Protein AF-A0A1Q9NHJ1-F1 (afdb_monomer)

Mean predicted aligned error: 9.54 Å

Solvent-accessible surface area (backbone atoms only — not comparable to full-atom values): 12008 Å² total; per-residue (Å²): 115,71,70,62,57,54,51,51,54,53,51,51,54,49,49,56,50,48,54,52,50,53,54,50,52,54,50,52,52,51,50,51,50,35,49,51,44,25,50,52,8,53,52,29,34,52,51,11,52,50,34,34,50,24,36,74,76,66,62,38,50,50,71,44,46,76,72,56,52,44,83,43,78,77,57,23,57,89,67,35,48,65,60,53,49,51,52,50,48,53,54,49,50,52,51,49,49,52,48,49,56,46,71,66,33,87,81,89,58,68,54,51,76,67,54,36,51,42,53,53,49,50,52,51,46,51,55,52,50,52,50,51,55,57,72,62,65,54,88,61,45,23,50,52,26,32,53,52,8,49,46,42,24,52,49,28,40,51,42,17,53,63,42,47,76,41,91,86,31,60,63,58,24,54,52,29,42,51,52,10,52,48,36,33,52,41,7,50,51,27,40,73,77,46,62,50,75,45,15,48,26,51,37,26,33,56,50,10,50,46,33,33,52,50,28,52,51,46,37,64,68,52,49,48,50,54,48,53,74,70,68,68,70,132

Structure (mmCIF, N/CA/C/O backbone):
data_AF-A0A1Q9NHJ1-F1
#
_entry.id   AF-A0A1Q9NHJ1-F1
#
loop_
_atom_site.group_PDB
_atom_site.id
_atom_site.type_symbol
_atom_site.label_atom_id
_atom_site.label_alt_id
_atom_site.label_comp_id
_atom_site.label_asym_id
_atom_site.label_entity_id
_atom_site.label_seq_id
_atom_site.pdbx_PDB_ins_code
_atom_site.Cartn_x
_atom_site.Cartn_y
_atom_site.Cartn_z
_atom_site.occupancy
_atom_site.B_iso_or_equiv
_atom_site.auth_seq_id
_atom_site.auth_comp_id
_atom_site.auth_asym_id
_atom_site.auth_atom_id
_atom_site.pdbx_PDB_model_num
ATOM 1 N N . MET A 1 1 ? -28.529 13.917 54.152 1.00 47.72 1 MET A N 1
ATOM 2 C CA . MET A 1 1 ? -28.244 12.556 53.635 1.00 47.72 1 MET A CA 1
ATOM 3 C C . MET A 1 1 ? -29.032 12.233 52.359 1.00 47.72 1 MET A C 1
ATOM 5 O O . MET A 1 1 ? -28.415 11.808 51.397 1.00 47.72 1 MET A O 1
ATOM 9 N N . ILE A 1 2 ? -30.342 12.517 52.283 1.00 49.09 2 ILE A N 1
ATOM 10 C CA . ILE A 1 2 ? -31.170 12.272 51.075 1.00 49.09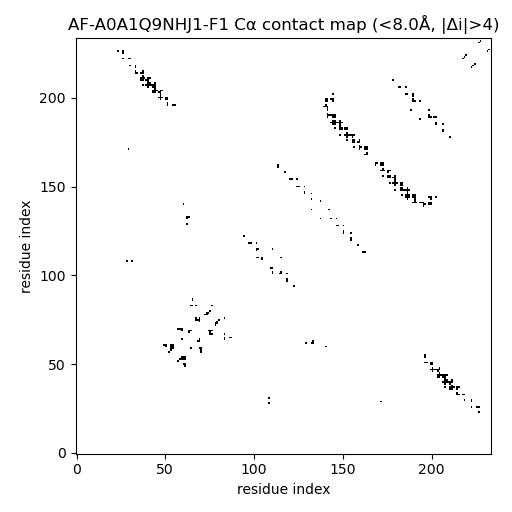 2 ILE A CA 1
ATOM 11 C C . ILE A 1 2 ? -30.777 13.161 49.870 1.00 49.09 2 ILE A C 1
ATOM 13 O O . ILE A 1 2 ? -30.782 12.691 48.737 1.00 49.09 2 ILE A O 1
ATOM 17 N N . LEU A 1 3 ? -30.337 14.405 50.104 1.00 41.69 3 LEU A N 1
ATOM 18 C CA . LEU A 1 3 ? -29.864 15.317 49.045 1.00 41.69 3 LEU A CA 1
ATOM 19 C C . LEU A 1 3 ? -28.576 14.838 48.340 1.00 41.69 3 LEU A C 1
ATOM 21 O O . LEU A 1 3 ? -28.472 14.958 47.127 1.00 41.69 3 LEU A O 1
ATOM 25 N N . LEU A 1 4 ? -27.649 14.192 49.059 1.00 47.47 4 LEU A N 1
ATOM 26 C CA . LEU A 1 4 ? -26.410 13.644 48.478 1.00 47.47 4 LEU A CA 1
ATOM 27 C C . LEU A 1 4 ? -26.656 12.384 47.622 1.00 47.47 4 LEU A C 1
ATOM 29 O O . LEU A 1 4 ? -25.935 12.138 46.660 1.00 47.47 4 LEU A O 1
ATOM 33 N N . MET A 1 5 ? -27.695 11.598 47.934 1.00 49.47 5 MET A N 1
ATOM 34 C CA . MET A 1 5 ? -28.081 10.416 47.144 1.00 49.47 5 MET A CA 1
ATOM 35 C C . MET A 1 5 ? -28.799 10.775 45.831 1.00 49.47 5 MET A C 1
ATOM 37 O O . MET A 1 5 ? -28.740 10.004 44.872 1.00 49.47 5 MET A O 1
ATOM 41 N N . SER A 1 6 ? -29.471 11.931 45.781 1.00 53.53 6 SER A N 1
ATOM 42 C CA . SER A 1 6 ? -30.095 12.471 44.564 1.00 53.53 6 SER A CA 1
ATOM 43 C C . SER A 1 6 ? -29.038 12.900 43.541 1.00 53.53 6 SER A C 1
ATOM 45 O O . SER A 1 6 ? -29.115 12.502 42.377 1.00 53.53 6 SER A O 1
ATOM 47 N N . ASP A 1 7 ? -28.004 13.620 43.991 1.00 58.94 7 ASP A N 1
ATOM 48 C CA . ASP A 1 7 ? -26.891 14.049 43.134 1.00 58.94 7 ASP A CA 1
ATOM 49 C C . ASP A 1 7 ? -26.056 12.870 42.624 1.00 58.94 7 ASP A C 1
ATOM 51 O O . ASP A 1 7 ? -25.701 12.830 41.447 1.00 58.94 7 ASP A O 1
ATOM 55 N N . GLN A 1 8 ? -25.817 11.843 43.448 1.00 61.78 8 GLN A N 1
ATOM 56 C CA . GLN A 1 8 ? -25.094 10.644 43.004 1.00 61.78 8 GLN A CA 1
ATOM 57 C C . GLN A 1 8 ? -25.806 9.888 41.873 1.00 61.78 8 GLN A C 1
ATOM 59 O O . GLN A 1 8 ? -25.142 9.366 40.977 1.00 61.78 8 GLN A O 1
ATOM 64 N N . LYS A 1 9 ? -27.146 9.836 41.868 1.00 68.31 9 LYS A N 1
ATOM 65 C CA . LYS A 1 9 ? -27.906 9.218 40.765 1.00 68.31 9 LYS A CA 1
ATOM 66 C C . LYS A 1 9 ? -27.852 10.053 39.485 1.00 68.31 9 LYS A C 1
ATOM 68 O O . LYS A 1 9 ? -27.764 9.476 38.403 1.00 68.31 9 LYS A O 1
ATOM 73 N N . GLY A 1 10 ? -27.885 11.383 39.600 1.00 71.56 10 GLY A N 1
ATOM 74 C CA . GLY A 1 10 ? -27.734 12.295 38.463 1.00 71.56 10 GLY A CA 1
ATOM 75 C C . GLY A 1 10 ? -26.351 12.191 37.818 1.00 71.56 10 GLY A C 1
ATOM 76 O O . GLY A 1 10 ? -26.252 12.004 36.607 1.00 71.56 10 GLY A O 1
ATOM 77 N N . ILE A 1 11 ? -25.300 12.204 38.641 1.00 75.50 11 ILE A N 1
ATOM 78 C CA . ILE A 1 11 ? -23.904 12.062 38.205 1.00 75.50 11 ILE A CA 1
ATOM 79 C C . ILE A 1 11 ? -23.669 10.689 37.571 1.00 75.50 11 ILE A C 1
ATOM 81 O O . ILE A 1 11 ? -23.100 10.608 36.487 1.00 75.50 11 ILE A O 1
ATOM 85 N N . LYS A 1 12 ? -24.166 9.604 38.180 1.00 78.12 12 LYS A N 1
ATOM 86 C CA . LYS A 1 12 ? -24.022 8.254 37.614 1.00 78.12 12 LYS A CA 1
ATOM 87 C C . LYS A 1 12 ? -24.664 8.139 36.229 1.00 78.12 12 LYS A C 1
ATOM 89 O O . LYS A 1 12 ? -24.064 7.576 35.323 1.00 78.12 12 LYS A O 1
ATOM 94 N N . LYS A 1 13 ? -25.845 8.734 36.043 1.00 76.81 13 LYS A N 1
ATOM 95 C CA . LYS A 1 13 ? -26.530 8.752 34.746 1.00 76.81 13 LYS A CA 1
ATOM 96 C C . LYS A 1 13 ? -25.774 9.582 33.699 1.00 76.81 13 LYS A C 1
ATOM 98 O O . LYS A 1 13 ? -25.781 9.226 32.528 1.00 76.81 13 LYS A O 1
ATOM 103 N N . GLN A 1 14 ? -25.117 10.671 34.104 1.00 77.44 14 GLN A N 1
ATOM 104 C CA . GLN A 1 14 ? -24.255 11.456 33.212 1.00 77.44 14 GLN A CA 1
ATOM 105 C C . GLN A 1 14 ? -22.984 10.691 32.821 1.00 77.44 14 GLN A C 1
ATOM 107 O O . GLN A 1 14 ? -22.622 10.711 31.649 1.00 77.44 14 GLN A O 1
ATOM 112 N N . ILE A 1 15 ? -22.356 9.974 33.760 1.00 78.44 15 ILE A N 1
ATOM 113 C CA . ILE A 1 15 ? -21.200 9.106 33.485 1.00 78.44 15 ILE A CA 1
ATOM 114 C C . ILE A 1 15 ? -21.585 7.998 32.496 1.00 78.44 15 ILE A C 1
ATOM 116 O O . ILE A 1 15 ? -20.906 7.832 31.493 1.00 78.44 15 ILE A O 1
ATOM 120 N N . GLU A 1 16 ? -22.721 7.323 32.699 1.00 79.75 16 GLU A N 1
ATOM 121 C CA . GLU A 1 16 ? -23.213 6.291 31.770 1.00 79.75 16 GLU A CA 1
ATOM 122 C C . GLU A 1 16 ? -23.466 6.843 30.352 1.00 79.75 16 GLU A C 1
ATOM 124 O O . GLU A 1 16 ? -23.207 6.166 29.357 1.00 79.75 16 GLU A O 1
ATOM 129 N N . ILE A 1 17 ? -23.957 8.083 30.231 1.00 77.44 17 ILE A N 1
ATOM 130 C CA . ILE A 1 17 ? -24.135 8.744 28.928 1.00 77.44 17 ILE A CA 1
ATOM 131 C C . ILE A 1 17 ? -22.778 9.066 28.292 1.00 77.44 17 ILE A C 1
ATOM 133 O O . ILE A 1 17 ? -22.610 8.836 27.096 1.00 77.44 17 ILE A O 1
ATOM 137 N N . LEU A 1 18 ? -21.817 9.572 29.068 1.00 76.12 18 LEU A N 1
ATOM 138 C CA . LEU A 1 18 ? -20.472 9.887 28.582 1.00 76.12 18 LEU A CA 1
ATOM 139 C C . LEU A 1 18 ? -19.728 8.628 28.120 1.00 76.12 18 LEU A C 1
ATOM 141 O O . LEU A 1 18 ? -19.192 8.629 27.017 1.00 76.12 18 LEU A O 1
ATOM 145 N N . GLU A 1 19 ? -19.785 7.533 28.880 1.00 78.69 19 GLU A N 1
ATOM 146 C CA . GLU A 1 19 ? -19.217 6.233 28.487 1.00 78.69 19 GLU A CA 1
ATOM 147 C C . GLU A 1 19 ? -19.863 5.696 27.195 1.00 78.69 19 GLU A C 1
ATOM 149 O O . GLU A 1 19 ? -19.197 5.135 26.315 1.00 78.69 19 GLU A O 1
ATOM 154 N N . LYS A 1 20 ? -21.176 5.906 27.027 1.00 76.06 20 LYS A N 1
ATOM 155 C CA . LYS A 1 20 ? -21.887 5.526 25.800 1.00 76.06 20 LYS A CA 1
ATOM 156 C C . LYS A 1 20 ? -21.484 6.389 24.596 1.00 76.06 20 LYS A C 1
ATOM 158 O O . LYS A 1 20 ? -21.405 5.873 23.484 1.00 76.06 20 LYS A O 1
ATOM 163 N N . ILE A 1 21 ? -21.221 7.679 24.797 1.00 75.50 21 ILE A N 1
ATOM 164 C CA . ILE A 1 21 ? -20.727 8.576 23.739 1.00 75.50 21 ILE A CA 1
ATOM 165 C C . ILE A 1 21 ? -19.287 8.212 23.359 1.00 75.50 21 ILE A C 1
ATOM 167 O O . ILE A 1 21 ? -18.987 8.099 22.173 1.00 75.50 21 ILE A O 1
ATOM 171 N N . GLU A 1 22 ? -18.421 7.957 24.340 1.00 75.62 22 GLU A N 1
ATOM 172 C CA . GLU A 1 22 ? -17.022 7.584 24.107 1.00 75.62 22 GLU A CA 1
ATOM 173 C C . GLU A 1 22 ? -16.906 6.261 23.333 1.00 75.62 22 GLU A C 1
ATOM 175 O O . GLU A 1 22 ? -16.149 6.152 22.367 1.00 75.62 22 GLU A O 1
ATOM 180 N N . SER A 1 23 ? -17.699 5.251 23.705 1.00 71.50 23 SER A N 1
ATOM 181 C CA . SER A 1 23 ? -17.741 3.979 22.970 1.00 71.50 23 SER A CA 1
ATOM 182 C C . SER A 1 23 ? -18.249 4.140 21.532 1.00 71.50 23 SER A C 1
ATOM 184 O O . SER A 1 23 ? -17.715 3.505 20.622 1.00 71.50 23 SER A O 1
ATOM 186 N N . PHE A 1 24 ? -19.221 5.027 21.302 1.00 69.94 24 PHE A N 1
ATOM 187 C CA . PHE A 1 24 ? -19.711 5.343 19.960 1.00 69.94 24 PHE A CA 1
ATOM 188 C C . PHE A 1 24 ? -18.649 6.040 19.097 1.00 69.94 24 PHE A C 1
ATOM 190 O O . PHE A 1 24 ? -18.472 5.695 17.927 1.00 69.94 24 PHE A O 1
ATOM 197 N N . GLU A 1 25 ? -17.905 6.988 19.670 1.00 72.88 25 GLU A N 1
ATOM 198 C CA . GLU A 1 25 ? -16.812 7.674 18.980 1.00 72.88 25 GLU A CA 1
ATOM 199 C C . GLU A 1 25 ? -15.702 6.691 18.576 1.00 72.88 25 GLU A C 1
ATOM 201 O O . GLU A 1 25 ? -15.297 6.670 17.411 1.00 72.88 25 GLU A O 1
ATOM 206 N N . LYS A 1 26 ? -15.311 5.783 19.483 1.00 72.31 26 LYS A N 1
ATOM 207 C CA . LYS A 1 26 ? -14.329 4.716 19.214 1.00 72.31 26 LYS A CA 1
ATOM 208 C C . LYS A 1 26 ? -14.736 3.815 18.040 1.00 72.31 26 LYS A C 1
ATOM 210 O O . LYS A 1 26 ? -13.894 3.437 17.222 1.00 72.31 26 LYS A O 1
ATOM 215 N N . ASP A 1 27 ? -16.017 3.480 17.910 1.00 71.19 27 ASP A N 1
ATOM 216 C CA . ASP A 1 27 ? -16.498 2.638 16.807 1.00 71.19 27 ASP A CA 1
ATOM 217 C C . ASP A 1 27 ? -16.578 3.380 15.469 1.00 71.19 27 ASP A C 1
ATOM 219 O O . ASP A 1 27 ? -16.293 2.800 14.414 1.00 71.19 27 ASP A O 1
ATOM 223 N N . ILE A 1 28 ? -16.900 4.675 15.490 1.00 73.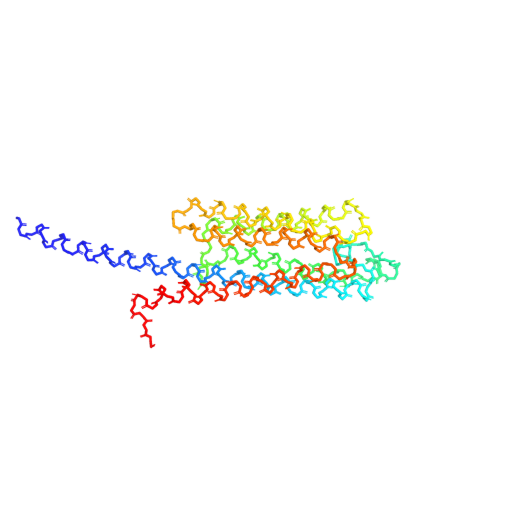81 28 ILE A N 1
ATOM 224 C CA . ILE A 1 28 ? -16.793 5.532 14.304 1.00 73.81 28 ILE A CA 1
ATOM 225 C C . ILE A 1 28 ? -15.334 5.630 13.849 1.00 73.81 28 ILE A C 1
ATOM 227 O O . ILE A 1 28 ? -15.059 5.490 12.655 1.00 73.81 28 ILE A O 1
ATOM 231 N N . GLU A 1 29 ? -14.394 5.841 14.773 1.00 74.56 29 GLU A N 1
ATOM 232 C CA . GLU A 1 29 ? -12.960 5.885 14.469 1.00 74.56 29 GLU A CA 1
ATOM 233 C C . GLU A 1 29 ? -12.464 4.560 13.879 1.00 74.56 29 GLU A C 1
ATOM 235 O O . GLU A 1 29 ? -11.752 4.560 12.871 1.00 74.56 29 GLU A O 1
ATOM 240 N N . PHE A 1 30 ? -12.913 3.426 14.420 1.00 76.44 30 PHE A N 1
ATOM 241 C CA . PHE A 1 30 ? -12.596 2.108 13.872 1.00 76.44 30 PHE A CA 1
ATOM 242 C C . PHE A 1 30 ? -13.120 1.924 12.438 1.00 76.44 30 PHE A C 1
ATOM 244 O O . PHE A 1 30 ? -12.384 1.472 11.560 1.00 76.44 30 PHE A O 1
ATOM 251 N N . ASN A 1 31 ? -14.363 2.320 12.155 1.00 77.69 31 ASN A N 1
ATOM 252 C CA . ASN A 1 31 ? -14.924 2.223 10.804 1.00 77.69 31 ASN A CA 1
ATOM 253 C C . ASN A 1 31 ? -14.212 3.151 9.809 1.00 77.69 31 ASN A C 1
ATOM 255 O O . ASN A 1 31 ? -13.963 2.758 8.668 1.00 77.69 31 ASN A O 1
ATOM 259 N N . ARG A 1 32 ? -13.830 4.359 10.242 1.00 76.88 32 ARG A N 1
ATOM 260 C CA . ARG A 1 32 ? -13.003 5.280 9.445 1.00 76.88 32 ARG A CA 1
ATOM 261 C C . ARG A 1 32 ? -11.644 4.665 9.126 1.00 76.88 32 ARG A C 1
ATOM 263 O O . ARG A 1 32 ? -11.205 4.736 7.981 1.00 76.88 32 ARG A O 1
ATOM 270 N N . PHE A 1 33 ? -11.007 4.019 10.101 1.00 78.88 33 PHE A N 1
ATOM 271 C CA . PHE A 1 33 ? -9.758 3.294 9.882 1.00 78.88 33 PHE A CA 1
ATOM 272 C C . PHE A 1 33 ? -9.917 2.196 8.819 1.00 78.88 33 PHE A C 1
ATOM 274 O O . PHE A 1 33 ? -9.139 2.153 7.867 1.00 78.88 33 PHE A O 1
ATOM 281 N N . LEU A 1 34 ? -10.952 1.356 8.915 1.00 81.38 34 LEU A N 1
ATOM 282 C CA . LEU A 1 34 ? -11.204 0.306 7.919 1.00 81.38 34 LEU A CA 1
ATOM 283 C C . LEU A 1 34 ? -11.434 0.873 6.512 1.00 81.38 34 LEU A C 1
ATOM 285 O O . LEU A 1 34 ? -10.944 0.301 5.534 1.00 81.38 34 LEU A O 1
ATOM 289 N N . LEU A 1 35 ? -12.133 2.008 6.414 1.00 81.44 35 LEU A N 1
ATOM 290 C CA . LEU A 1 35 ? -12.344 2.723 5.158 1.00 81.44 35 LEU A CA 1
ATOM 291 C C . LEU A 1 35 ? -11.017 3.214 4.558 1.00 81.44 35 LEU A C 1
ATOM 293 O O . LEU A 1 35 ? -10.782 3.026 3.367 1.00 81.44 35 LEU A O 1
ATOM 297 N N . ILE A 1 36 ? -10.126 3.785 5.374 1.00 80.69 36 ILE A N 1
ATOM 298 C CA .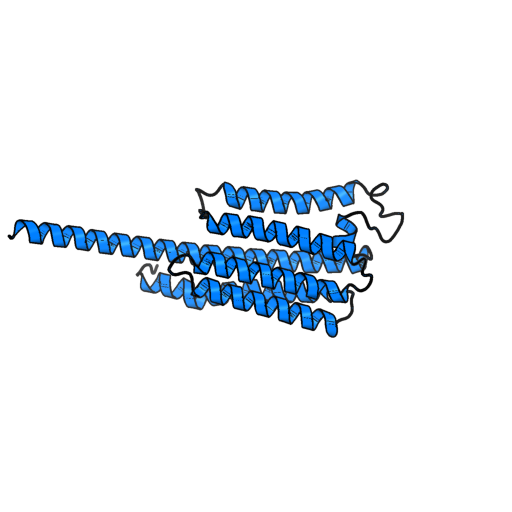 ILE A 1 36 ? -8.788 4.220 4.938 1.00 80.69 36 ILE A CA 1
ATOM 299 C C . ILE A 1 36 ? -7.976 3.031 4.419 1.00 80.69 36 ILE A C 1
ATOM 301 O O . ILE A 1 36 ? -7.369 3.122 3.353 1.00 80.69 36 ILE A O 1
ATOM 305 N N . VAL A 1 37 ? -7.994 1.901 5.131 1.00 84.62 37 VAL A N 1
ATOM 306 C CA . VAL A 1 37 ? -7.305 0.681 4.688 1.00 84.62 37 VAL A CA 1
ATOM 307 C C . VAL A 1 37 ? -7.877 0.174 3.358 1.00 84.62 37 VAL A C 1
ATOM 309 O O . VAL A 1 37 ? -7.112 -0.202 2.470 1.00 84.62 37 VAL A O 1
ATOM 312 N N . ALA A 1 38 ? -9.200 0.230 3.169 1.00 85.50 38 ALA A N 1
ATOM 313 C CA . ALA A 1 38 ? -9.836 -0.156 1.910 1.00 85.50 38 ALA A CA 1
ATOM 314 C C . ALA A 1 38 ? -9.436 0.772 0.748 1.00 85.50 38 ALA A C 1
ATOM 316 O O . ALA A 1 38 ? -9.108 0.287 -0.335 1.00 85.50 38 ALA A O 1
ATOM 317 N N . PHE A 1 39 ? -9.387 2.091 0.972 1.00 85.56 39 PHE A N 1
ATOM 318 C CA . PHE A 1 39 ? -8.872 3.041 -0.021 1.00 85.56 39 PHE A CA 1
ATOM 319 C C . PHE A 1 39 ? -7.396 2.792 -0.345 1.00 85.56 39 PHE A C 1
ATOM 321 O O . PHE A 1 39 ? -7.024 2.813 -1.516 1.00 85.56 39 PHE A O 1
ATOM 328 N N . GLY A 1 40 ? -6.568 2.490 0.659 1.00 85.38 40 GLY A N 1
ATOM 329 C CA . GLY A 1 40 ? -5.181 2.073 0.448 1.00 85.38 40 GLY A CA 1
ATOM 330 C C . GLY A 1 40 ? -5.080 0.824 -0.433 1.00 85.38 40 GLY A C 1
ATOM 331 O O . GLY A 1 40 ? -4.249 0.772 -1.337 1.00 85.38 40 GLY A O 1
ATOM 332 N N . GLY A 1 41 ? -5.981 -0.143 -0.238 1.00 89.75 41 GLY A N 1
ATOM 333 C CA . GLY A 1 41 ? -6.087 -1.324 -1.093 1.00 89.75 41 GLY A CA 1
ATOM 334 C C . GLY A 1 41 ? -6.458 -1.003 -2.541 1.00 89.75 41 GLY A C 1
ATOM 335 O O . GLY A 1 41 ? -5.851 -1.546 -3.463 1.00 89.75 41 GLY A O 1
ATOM 336 N N . LEU A 1 42 ? -7.392 -0.074 -2.760 1.00 89.19 42 LEU A N 1
ATOM 337 C CA . LEU A 1 42 ? -7.758 0.384 -4.104 1.00 89.19 42 LEU A CA 1
ATOM 338 C C . LEU A 1 42 ? -6.583 1.083 -4.804 1.00 89.19 42 LEU A C 1
ATOM 340 O O . LEU A 1 42 ? -6.300 0.794 -5.965 1.00 89.19 42 LEU A O 1
ATOM 344 N N . ILE A 1 43 ? -5.871 1.959 -4.086 1.00 88.38 43 ILE A N 1
ATOM 345 C CA . ILE A 1 43 ? -4.671 2.638 -4.594 1.00 88.38 43 ILE A CA 1
ATOM 346 C C . ILE A 1 43 ? -3.599 1.611 -4.974 1.00 88.38 43 ILE A C 1
ATOM 348 O O . ILE A 1 43 ? -3.008 1.729 -6.044 1.00 88.38 43 ILE A O 1
ATOM 352 N N . ALA A 1 44 ? -3.384 0.578 -4.152 1.00 90.69 44 ALA A N 1
ATOM 353 C CA . ALA A 1 44 ? -2.438 -0.491 -4.462 1.00 90.69 44 ALA A CA 1
ATOM 354 C C . ALA A 1 44 ? -2.817 -1.236 -5.754 1.00 90.69 44 ALA A C 1
ATOM 356 O O . ALA A 1 44 ? -1.962 -1.436 -6.611 1.00 90.69 44 ALA A O 1
ATOM 357 N N . ILE A 1 45 ? -4.096 -1.574 -5.955 1.00 91.44 45 ILE A N 1
ATOM 358 C CA . ILE A 1 45 ? -4.560 -2.225 -7.194 1.00 91.44 45 ILE A CA 1
ATOM 359 C C . ILE A 1 45 ? -4.282 -1.344 -8.417 1.00 91.44 45 ILE A C 1
ATOM 361 O O . ILE A 1 45 ? -3.760 -1.833 -9.420 1.00 91.44 45 ILE A O 1
ATOM 365 N N . ILE A 1 46 ? -4.604 -0.049 -8.336 1.00 89.56 46 ILE A N 1
ATOM 366 C CA . ILE A 1 46 ? -4.359 0.905 -9.426 1.00 89.56 46 ILE A CA 1
ATOM 367 C C . ILE A 1 46 ? -2.857 1.008 -9.713 1.00 89.56 46 ILE A C 1
ATOM 369 O O . ILE A 1 46 ? -2.452 0.898 -10.869 1.00 89.56 46 ILE A O 1
ATOM 373 N N . ALA A 1 47 ? -2.026 1.143 -8.676 1.00 87.44 47 ALA A N 1
ATOM 374 C CA .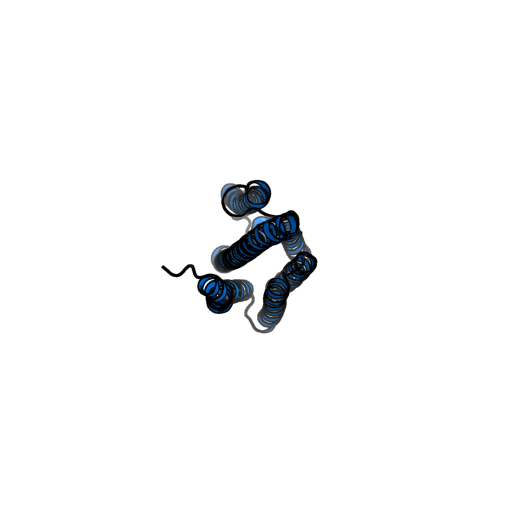 ALA A 1 47 ? -0.573 1.197 -8.812 1.00 87.44 47 ALA A CA 1
ATOM 375 C C . ALA A 1 47 ? -0.005 -0.080 -9.454 1.00 87.44 47 ALA A C 1
ATOM 377 O O . ALA A 1 47 ? 0.863 0.006 -10.317 1.00 87.44 47 ALA A O 1
ATOM 378 N N . GLY A 1 48 ? -0.540 -1.255 -9.104 1.00 90.25 48 GLY A N 1
ATOM 379 C CA . GLY A 1 48 ? -0.171 -2.523 -9.733 1.00 90.25 48 GLY A CA 1
ATOM 380 C C . GLY A 1 48 ? -0.441 -2.521 -11.235 1.00 90.25 48 GLY A C 1
ATOM 381 O O . GLY A 1 48 ? 0.437 -2.874 -12.022 1.00 90.25 48 GLY A O 1
ATOM 382 N N . TRP A 1 49 ? -1.633 -2.085 -11.648 1.00 90.19 49 TRP A N 1
ATOM 383 C CA . TRP A 1 49 ? -1.977 -1.961 -13.067 1.00 90.19 49 TRP A CA 1
ATOM 384 C C . TRP A 1 49 ? -1.113 -0.936 -13.799 1.00 90.19 49 TRP A C 1
ATOM 386 O O . TRP A 1 49 ? -0.670 -1.210 -14.913 1.00 90.19 49 TRP A O 1
ATOM 396 N N . MET A 1 50 ? -0.844 0.217 -13.183 1.00 87.88 50 MET A N 1
ATOM 397 C CA . MET A 1 50 ? 0.050 1.224 -13.758 1.00 87.88 50 MET A CA 1
ATOM 398 C C . MET A 1 50 ? 1.458 0.665 -13.976 1.00 87.88 50 MET A C 1
ATOM 400 O O . MET A 1 50 ? 2.032 0.873 -15.041 1.00 87.88 50 MET A O 1
ATOM 404 N N . GLU A 1 51 ? 1.983 -0.094 -13.014 1.00 86.12 51 GLU A N 1
ATOM 405 C CA . GLU A 1 51 ? 3.290 -0.740 -13.129 1.00 86.12 51 GLU A CA 1
ATOM 406 C C . GLU A 1 51 ? 3.317 -1.772 -14.265 1.00 86.12 51 GLU A C 1
ATOM 408 O O . GLU A 1 51 ? 4.246 -1.784 -15.072 1.00 86.12 51 GLU A O 1
ATOM 413 N N . TYR A 1 52 ? 2.268 -2.594 -14.389 1.00 87.50 52 TYR A N 1
ATOM 414 C CA . TYR A 1 52 ? 2.136 -3.551 -15.492 1.00 87.50 52 TYR A CA 1
ATOM 415 C C . TYR A 1 52 ? 2.103 -2.859 -16.860 1.00 87.50 52 TYR A C 1
ATOM 417 O O . TYR A 1 52 ? 2.811 -3.269 -17.780 1.00 87.50 52 TYR A O 1
ATOM 425 N N . ILE A 1 53 ? 1.295 -1.803 -16.999 1.00 86.25 53 ILE A N 1
ATOM 426 C CA . ILE A 1 53 ? 1.191 -1.020 -18.237 1.00 86.25 53 ILE A CA 1
ATOM 427 C C . ILE A 1 53 ? 2.546 -0.383 -18.563 1.00 86.25 53 ILE A C 1
ATOM 429 O O . ILE A 1 53 ? 2.997 -0.469 -19.705 1.00 86.25 53 ILE A O 1
ATOM 433 N N . SER A 1 54 ? 3.223 0.192 -17.567 1.00 82.50 54 SER A N 1
ATOM 434 C CA . SER A 1 54 ? 4.548 0.790 -17.738 1.00 82.50 54 SER A CA 1
ATOM 435 C C . SER A 1 54 ? 5.558 -0.238 -18.247 1.00 82.50 54 SER A C 1
ATOM 437 O O . SER A 1 54 ? 6.161 -0.045 -19.301 1.00 82.50 54 SER A O 1
ATOM 439 N N . PHE A 1 55 ? 5.680 -1.397 -17.599 1.00 81.31 55 PHE A N 1
ATOM 440 C CA . PHE A 1 55 ? 6.598 -2.435 -18.070 1.00 81.31 55 PHE A CA 1
ATOM 441 C C . PHE A 1 55 ? 6.229 -2.981 -19.451 1.00 81.31 55 PHE A C 1
ATOM 443 O O . PHE A 1 55 ? 7.114 -3.239 -20.264 1.00 81.31 55 PHE A O 1
ATOM 450 N N . ARG A 1 56 ? 4.935 -3.160 -19.735 1.00 83.31 56 ARG A N 1
ATOM 451 C CA . ARG A 1 56 ? 4.477 -3.777 -20.985 1.00 83.31 56 ARG A CA 1
ATOM 452 C C . ARG A 1 56 ? 4.596 -2.855 -22.197 1.00 83.31 56 ARG A C 1
ATOM 454 O O . ARG A 1 56 ? 4.887 -3.354 -23.281 1.00 83.31 56 ARG A O 1
ATOM 461 N N . PHE A 1 57 ? 4.322 -1.562 -22.032 1.00 80.88 57 PHE A N 1
ATOM 462 C CA . PHE A 1 57 ? 4.212 -0.611 -23.144 1.00 80.88 57 PHE A CA 1
ATOM 463 C C . PHE A 1 57 ? 5.327 0.437 -23.170 1.00 80.88 57 PHE A C 1
ATOM 465 O O . PHE A 1 57 ? 5.710 0.869 -24.251 1.00 80.88 57 PHE A O 1
ATOM 472 N N . ILE A 1 58 ? 5.857 0.830 -22.009 1.00 78.50 58 ILE A N 1
ATOM 473 C CA . ILE A 1 58 ? 6.962 1.797 -21.893 1.00 78.50 58 ILE A CA 1
ATOM 474 C C . ILE A 1 58 ? 8.305 1.054 -21.795 1.00 78.50 58 ILE A C 1
ATOM 476 O O . ILE A 1 58 ? 9.323 1.560 -22.253 1.00 78.50 58 ILE A O 1
ATOM 480 N N . GLY A 1 59 ? 8.314 -0.172 -21.257 1.00 77.88 59 GLY A N 1
ATOM 481 C CA . GLY A 1 59 ? 9.511 -1.013 -21.147 1.00 77.88 59 GLY A CA 1
ATOM 482 C C . GLY A 1 59 ? 10.350 -0.747 -19.895 1.00 77.88 59 GLY A C 1
ATOM 483 O O . GLY A 1 59 ? 11.481 -1.212 -19.811 1.00 77.88 59 GLY A O 1
ATOM 484 N N . THR A 1 60 ? 9.818 -0.003 -18.922 1.00 78.88 60 THR A N 1
ATOM 485 C CA . THR A 1 60 ? 10.484 0.271 -17.640 1.00 78.88 60 THR A CA 1
ATOM 486 C C . THR A 1 60 ? 9.474 0.343 -16.493 1.00 78.88 60 THR A C 1
ATOM 488 O O . THR A 1 60 ? 8.273 0.519 -16.719 1.00 78.88 60 THR A O 1
ATOM 491 N N . SER A 1 61 ? 9.964 0.231 -15.259 1.00 79.19 61 SER A N 1
ATOM 492 C CA . SER A 1 61 ? 9.171 0.452 -14.044 1.00 79.19 61 SER A CA 1
ATOM 493 C C . SER A 1 61 ? 8.702 1.901 -13.955 1.00 79.19 61 SER A C 1
ATOM 495 O O . SER A 1 61 ? 9.440 2.824 -14.315 1.00 79.19 61 SER A O 1
ATOM 497 N N . LEU A 1 62 ? 7.512 2.115 -13.389 1.00 79.00 62 LEU A N 1
ATOM 498 C CA . LEU A 1 62 ? 7.003 3.451 -13.107 1.00 79.00 62 LEU A CA 1
ATOM 499 C C . LEU A 1 62 ? 7.945 4.213 -12.166 1.00 79.00 62 LEU A C 1
ATOM 501 O O . LEU A 1 62 ? 8.087 5.422 -12.313 1.00 79.00 62 LEU A O 1
ATOM 505 N N . THR A 1 63 ? 8.628 3.529 -11.240 1.00 78.75 63 THR A N 1
ATOM 506 C CA . THR A 1 63 ? 9.606 4.163 -10.343 1.00 78.75 63 THR A CA 1
ATOM 507 C C . THR A 1 63 ? 10.790 4.726 -11.125 1.00 78.75 63 THR A C 1
ATOM 509 O O . THR A 1 63 ? 11.144 5.881 -10.937 1.00 78.75 63 THR A O 1
ATOM 512 N N . PHE A 1 64 ? 11.380 3.975 -12.053 1.00 76.94 64 PHE A N 1
ATOM 513 C CA . PHE A 1 64 ? 12.473 4.504 -12.878 1.00 76.94 64 PHE A CA 1
ATOM 514 C C . PHE A 1 64 ? 12.004 5.636 -13.788 1.00 76.94 64 PHE A C 1
ATOM 516 O O . PHE A 1 64 ? 12.652 6.682 -13.873 1.00 76.94 64 PHE A O 1
ATOM 523 N N . PHE A 1 65 ? 10.835 5.456 -14.401 1.00 76.81 65 PHE A N 1
ATOM 524 C CA . PHE A 1 65 ? 10.251 6.461 -15.270 1.00 76.81 65 PHE A CA 1
ATOM 525 C C . PHE A 1 65 ? 9.940 7.764 -14.517 1.00 76.81 65 PHE A C 1
ATOM 527 O O . PHE A 1 65 ? 10.247 8.842 -15.003 1.00 76.81 65 PHE A O 1
ATOM 534 N N . GLN A 1 66 ? 9.424 7.706 -13.288 1.00 74.94 66 GLN A N 1
ATOM 535 C CA . GLN A 1 66 ? 9.181 8.890 -12.451 1.00 74.94 66 GLN A CA 1
ATOM 536 C C . GLN A 1 66 ? 10.433 9.752 -12.241 1.00 74.94 66 GLN A C 1
ATOM 538 O O . GLN A 1 66 ? 10.338 10.979 -12.183 1.00 74.94 66 GLN A O 1
ATOM 543 N N . PHE A 1 67 ? 11.605 9.126 -12.149 1.00 74.69 67 PHE A N 1
ATOM 544 C CA . PHE A 1 67 ? 12.866 9.798 -11.836 1.00 74.69 67 PHE A CA 1
ATOM 545 C C . PHE A 1 67 ? 13.773 10.011 -13.055 1.00 74.69 67 PHE A C 1
ATOM 547 O O . PHE A 1 67 ? 14.973 10.227 -12.901 1.00 74.69 67 PHE A O 1
ATOM 554 N N . GLY A 1 68 ? 13.217 10.002 -14.270 1.00 70.44 68 GLY A N 1
ATOM 555 C CA . GLY A 1 68 ? 13.970 10.388 -15.470 1.00 70.44 68 GLY A CA 1
ATOM 556 C C . GLY A 1 68 ? 14.711 9.249 -16.167 1.00 70.44 68 GLY A C 1
ATOM 557 O O . GLY A 1 68 ? 15.351 9.489 -17.188 1.00 70.44 68 GLY A O 1
ATOM 558 N N . MET A 1 69 ? 14.634 8.019 -15.652 1.00 75.19 69 MET A N 1
ATOM 559 C CA . MET A 1 69 ? 15.311 6.865 -16.243 1.00 75.19 69 MET A CA 1
ATOM 560 C C . MET A 1 69 ? 14.408 6.211 -17.291 1.00 75.19 69 MET A C 1
ATOM 562 O O . MET A 1 69 ? 13.584 5.343 -16.994 1.00 75.19 69 MET A O 1
ATOM 566 N N . ALA A 1 70 ? 14.561 6.668 -18.533 1.00 70.62 70 ALA A N 1
ATOM 567 C CA . ALA A 1 70 ? 13.832 6.159 -19.685 1.00 70.62 70 ALA A CA 1
ATOM 568 C C . ALA A 1 70 ? 14.616 5.053 -20.415 1.00 70.62 70 ALA A C 1
ATOM 570 O O . ALA A 1 70 ? 15.831 5.175 -20.583 1.00 70.62 70 ALA A O 1
ATOM 571 N N . PRO A 1 71 ? 13.942 3.999 -20.909 1.00 71.44 71 PRO A N 1
ATOM 572 C CA . PRO A 1 71 ? 14.596 2.894 -21.611 1.00 71.44 71 PRO A CA 1
ATOM 573 C C . PRO A 1 71 ? 15.016 3.254 -23.045 1.00 71.44 71 PRO A C 1
ATOM 575 O O . PRO A 1 71 ? 15.780 2.521 -23.666 1.00 71.44 71 PRO A O 1
ATOM 578 N N . SER A 1 72 ? 14.530 4.374 -23.590 1.00 77.19 72 SER A N 1
ATOM 579 C CA . SER A 1 72 ? 14.903 4.867 -24.917 1.00 77.19 72 SER A CA 1
ATOM 580 C C . SER A 1 72 ? 15.125 6.377 -24.904 1.00 77.19 72 SER A C 1
ATOM 582 O O . SER A 1 72 ? 14.560 7.088 -24.071 1.00 77.19 72 SER A O 1
ATOM 584 N N . SER A 1 73 ? 15.923 6.871 -25.854 1.00 76.19 73 SER A N 1
ATOM 585 C CA . SER A 1 73 ? 16.159 8.308 -26.041 1.00 76.19 73 SER A CA 1
ATOM 586 C C . SER A 1 73 ? 14.876 9.082 -26.351 1.00 76.19 73 SER A C 1
ATOM 588 O O . SER A 1 73 ? 14.730 10.204 -25.887 1.00 76.19 73 SER A O 1
ATOM 590 N N . ALA A 1 74 ? 13.923 8.463 -27.054 1.00 79.12 74 ALA A N 1
ATOM 591 C CA . ALA A 1 74 ? 12.635 9.067 -27.404 1.00 79.12 74 ALA A CA 1
ATOM 592 C C . ALA A 1 74 ? 11.714 9.304 -26.196 1.00 79.12 74 ALA A C 1
ATOM 594 O O . ALA A 1 74 ? 10.796 10.106 -26.273 1.00 79.12 74 ALA A O 1
ATOM 595 N N . LEU A 1 75 ? 11.950 8.603 -25.086 1.00 75.81 75 LEU A N 1
ATOM 596 C CA . LEU A 1 75 ? 11.176 8.731 -23.852 1.00 75.81 75 LEU A CA 1
ATOM 597 C C . LEU A 1 75 ? 11.938 9.514 -22.778 1.00 75.81 75 LEU A C 1
ATOM 599 O O . LEU A 1 75 ? 11.565 9.454 -21.610 1.00 75.81 75 LEU A O 1
ATOM 603 N N . GLN A 1 76 ? 13.029 10.204 -23.128 1.00 78.00 76 GLN A N 1
ATOM 604 C CA . GLN A 1 76 ? 13.766 11.018 -22.166 1.00 78.00 76 GLN A CA 1
ATOM 605 C C . GLN A 1 76 ? 12.955 12.250 -21.739 1.00 78.00 76 GLN A C 1
ATOM 607 O O . GLN A 1 76 ? 12.137 12.751 -22.513 1.00 78.00 76 GLN A O 1
ATOM 612 N N . PRO A 1 77 ? 13.212 12.802 -20.538 1.00 75.75 77 PRO A N 1
ATOM 613 C CA . PRO A 1 77 ? 12.521 14.000 -20.057 1.00 75.75 77 PRO A CA 1
ATOM 614 C C . PRO A 1 77 ? 12.607 15.211 -20.995 1.00 75.75 77 PRO A C 1
ATOM 616 O O . PRO A 1 77 ? 11.722 16.062 -20.959 1.00 75.75 77 PRO A O 1
ATOM 619 N N . SER A 1 78 ? 13.664 15.306 -21.811 1.00 80.31 78 SER A N 1
ATOM 620 C CA . SER A 1 78 ? 13.825 16.366 -22.814 1.00 80.31 78 SER A CA 1
ATOM 621 C C . SER A 1 78 ? 12.853 16.233 -23.985 1.00 80.31 78 SER A C 1
ATOM 623 O O . SER A 1 78 ? 12.412 17.249 -24.513 1.00 80.31 78 SER A O 1
ATOM 625 N N . GLU A 1 79 ? 12.516 15.000 -24.364 1.00 83.00 79 GLU A N 1
ATOM 626 C CA . GLU A 1 79 ? 11.669 14.692 -25.520 1.00 83.00 79 GLU A CA 1
ATOM 627 C C . GLU A 1 79 ? 10.187 14.614 -25.132 1.00 83.00 79 GLU A C 1
ATOM 629 O O . GLU A 1 79 ? 9.328 15.087 -25.870 1.00 83.00 79 GLU A O 1
ATOM 634 N N . GLU A 1 80 ? 9.881 14.093 -23.938 1.00 81.94 80 GLU A N 1
ATOM 635 C CA . GLU A 1 80 ? 8.508 13.884 -23.452 1.00 81.94 80 GLU A CA 1
ATOM 636 C C . GLU A 1 80 ? 8.198 14.640 -22.137 1.00 81.94 80 GLU A C 1
ATOM 638 O O . GLU A 1 80 ? 7.667 14.061 -21.182 1.00 81.94 80 GLU A O 1
ATOM 643 N N . PRO A 1 81 ? 8.478 15.956 -22.027 1.00 80.75 81 PRO A N 1
ATOM 644 C CA . PRO A 1 81 ? 8.385 16.694 -20.761 1.00 80.75 81 PRO A CA 1
ATOM 645 C C . PRO A 1 81 ? 6.970 16.703 -20.164 1.00 80.75 81 PRO A C 1
ATOM 647 O O . PRO A 1 81 ? 6.804 16.702 -18.942 1.00 80.75 81 PRO A O 1
ATOM 650 N N . VAL A 1 82 ? 5.937 16.676 -21.014 1.00 84.44 82 VAL A N 1
ATOM 651 C CA . VAL A 1 82 ? 4.528 16.652 -20.590 1.00 84.44 82 VAL A CA 1
ATOM 652 C C . VAL A 1 82 ? 4.187 15.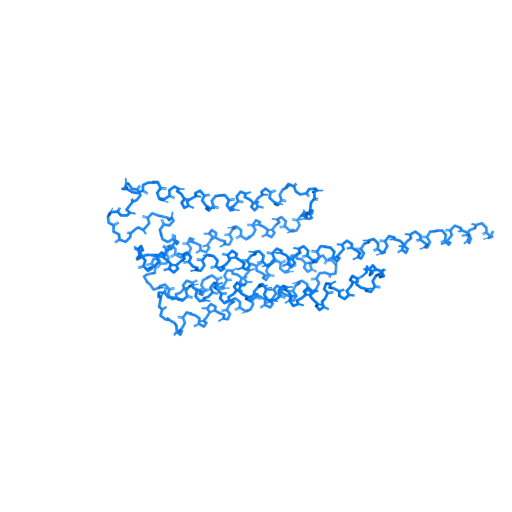339 -19.887 1.00 84.44 82 VAL A C 1
ATOM 654 O O . VAL A 1 82 ? 3.472 15.354 -18.884 1.00 84.44 82 VAL A O 1
ATOM 657 N N . LEU A 1 83 ? 4.713 14.211 -20.367 1.00 79.94 83 LEU A N 1
ATOM 658 C CA . LEU A 1 83 ? 4.467 12.895 -19.782 1.00 79.94 83 LEU A CA 1
ATOM 659 C C . LEU A 1 83 ? 5.096 12.789 -18.383 1.00 79.94 83 LEU A C 1
ATOM 661 O O . LEU A 1 83 ? 4.415 12.401 -17.431 1.00 79.94 83 LEU A O 1
ATOM 665 N N . PHE A 1 84 ? 6.352 13.224 -18.229 1.00 79.56 84 PHE A N 1
ATOM 666 C CA . PHE A 1 84 ? 7.026 13.267 -16.924 1.00 79.56 84 PHE A CA 1
ATOM 667 C C . PHE A 1 84 ? 6.322 14.211 -15.951 1.00 79.56 84 PHE A C 1
ATOM 669 O O . PHE A 1 84 ? 6.066 13.839 -14.804 1.00 79.56 84 PHE A O 1
ATOM 676 N N . LEU A 1 85 ? 5.959 15.413 -16.411 1.00 82.25 85 LEU A N 1
ATOM 677 C CA . LEU A 1 85 ? 5.228 16.376 -15.593 1.00 82.25 85 LEU A CA 1
ATOM 678 C C . LEU A 1 85 ? 3.879 15.807 -15.138 1.00 82.25 85 LEU A C 1
ATOM 680 O O . LEU A 1 85 ? 3.524 15.947 -13.972 1.00 82.25 85 LEU A O 1
ATOM 684 N N . SER A 1 86 ? 3.148 15.126 -16.023 1.00 83.06 86 SER A N 1
ATOM 685 C CA . SER A 1 86 ? 1.842 14.531 -15.707 1.00 83.06 86 SER A CA 1
ATOM 686 C C . SER A 1 86 ? 1.944 13.476 -14.606 1.00 83.06 86 SER A C 1
ATOM 688 O O . SER A 1 86 ? 1.130 13.462 -13.682 1.00 83.06 86 SER A O 1
ATOM 690 N N . ILE A 1 87 ? 2.972 12.627 -14.648 1.00 80.25 87 ILE A N 1
ATOM 691 C CA . ILE A 1 87 ? 3.204 11.622 -13.605 1.00 80.25 87 ILE A CA 1
ATOM 692 C C . ILE A 1 87 ? 3.574 12.289 -12.278 1.00 80.25 87 ILE A C 1
ATOM 694 O O . ILE A 1 87 ? 3.038 11.910 -11.236 1.00 80.25 87 ILE A O 1
ATOM 698 N N . TRP A 1 88 ? 4.426 13.316 -12.300 1.00 79.62 88 TRP A N 1
ATOM 699 C CA . TRP A 1 88 ? 4.739 14.090 -11.098 1.00 79.62 88 TRP A CA 1
ATOM 700 C C . TRP A 1 88 ? 3.515 14.800 -10.529 1.00 79.62 88 TRP A C 1
ATOM 702 O O . TRP A 1 88 ? 3.343 14.805 -9.314 1.00 79.62 88 TRP A O 1
ATOM 712 N N . ILE A 1 89 ? 2.628 15.332 -11.372 1.00 82.50 89 ILE A N 1
ATOM 713 C CA . ILE A 1 89 ? 1.354 15.907 -10.929 1.00 82.50 89 ILE A CA 1
ATOM 714 C C . ILE A 1 89 ? 0.519 14.843 -10.216 1.00 82.50 89 ILE A C 1
ATOM 716 O O . ILE A 1 89 ? 0.014 15.122 -9.135 1.00 82.50 89 ILE A O 1
ATOM 720 N N . ILE A 1 90 ? 0.412 13.621 -10.750 1.00 79.81 90 ILE A N 1
ATOM 721 C CA . ILE A 1 90 ? -0.319 12.525 -10.089 1.00 79.81 90 ILE A CA 1
ATOM 722 C C . ILE A 1 90 ? 0.287 12.218 -8.709 1.00 79.81 90 ILE A C 1
ATOM 724 O O . ILE A 1 90 ? -0.442 12.159 -7.718 1.00 79.81 90 ILE A O 1
ATOM 728 N N . VAL A 1 91 ? 1.615 12.077 -8.619 1.00 75.44 91 VAL A N 1
ATOM 729 C CA . VAL A 1 91 ? 2.319 11.786 -7.356 1.00 75.44 91 VAL A CA 1
ATOM 730 C C . VAL A 1 91 ? 2.147 12.928 -6.349 1.00 75.44 91 VAL A C 1
ATOM 732 O O . VAL A 1 91 ? 1.772 12.694 -5.200 1.00 75.44 91 VAL A O 1
ATOM 735 N N . ILE A 1 92 ? 2.366 14.173 -6.775 1.00 77.62 92 ILE A N 1
ATOM 736 C CA . ILE A 1 92 ? 2.251 15.367 -5.932 1.00 77.62 92 ILE A CA 1
ATOM 737 C C . ILE A 1 92 ? 0.807 15.568 -5.478 1.00 77.62 92 ILE A C 1
ATOM 739 O O . ILE A 1 92 ? 0.588 15.859 -4.308 1.00 77.62 92 ILE A O 1
ATOM 743 N N . MET A 1 93 ? -0.185 15.374 -6.351 1.00 79.81 93 MET A N 1
ATOM 744 C CA . MET A 1 93 ? -1.599 15.455 -5.975 1.00 79.81 93 MET A CA 1
ATOM 745 C C . MET A 1 93 ? -1.951 14.420 -4.913 1.00 79.81 93 MET A C 1
ATOM 747 O O . MET A 1 93 ? -2.679 14.740 -3.976 1.00 79.81 93 MET A O 1
ATOM 751 N N . LEU A 1 94 ? -1.408 13.206 -5.003 1.00 72.69 94 LEU A N 1
ATOM 752 C CA . LEU A 1 94 ? -1.632 12.166 -4.005 1.00 72.69 94 LEU A CA 1
ATOM 753 C C . LEU A 1 94 ? -0.996 12.552 -2.658 1.00 72.69 94 LEU A C 1
ATOM 755 O O . LEU A 1 94 ? -1.656 12.476 -1.622 1.00 72.69 94 LEU A O 1
ATOM 759 N N . VAL A 1 95 ? 0.235 13.073 -2.672 1.00 67.81 95 VAL A N 1
ATOM 760 C CA . VAL A 1 95 ? 0.927 13.583 -1.474 1.00 67.81 95 VAL A CA 1
ATOM 761 C C . VAL A 1 95 ? 0.185 14.769 -0.851 1.00 67.81 95 VAL A C 1
ATOM 763 O O . VAL A 1 95 ? -0.086 14.759 0.348 1.00 67.81 95 VAL A O 1
ATOM 766 N N . ILE A 1 96 ? -0.194 15.771 -1.648 1.00 70.12 96 ILE A N 1
ATOM 767 C CA . ILE A 1 96 ? -0.946 16.947 -1.192 1.00 70.12 96 ILE A CA 1
ATOM 768 C C . ILE A 1 96 ? -2.296 16.520 -0.631 1.00 70.12 96 ILE A C 1
ATOM 770 O O . ILE A 1 96 ? -2.674 16.995 0.434 1.00 70.12 96 ILE A O 1
ATOM 774 N N . THR A 1 97 ? -3.003 15.602 -1.293 1.00 69.62 97 THR A N 1
ATOM 775 C CA . THR A 1 97 ? -4.282 15.082 -0.797 1.00 69.62 97 THR A CA 1
ATOM 776 C C . THR A 1 97 ? -4.095 14.431 0.567 1.00 69.62 97 THR A C 1
ATOM 778 O O . THR A 1 97 ? -4.824 14.771 1.488 1.00 69.62 97 THR A O 1
ATOM 781 N N . ILE A 1 98 ? -3.077 13.583 0.751 1.00 63.72 98 ILE A N 1
ATOM 782 C CA . ILE A 1 98 ? -2.778 12.953 2.048 1.00 63.72 98 ILE A CA 1
ATOM 783 C C . ILE A 1 98 ? -2.434 13.999 3.118 1.00 63.72 98 ILE A C 1
ATOM 785 O O . ILE A 1 98 ? -2.919 13.900 4.248 1.00 63.72 98 ILE A O 1
ATOM 789 N N . ILE A 1 99 ? -1.636 15.017 2.782 1.00 62.84 99 ILE A N 1
ATOM 790 C CA . ILE A 1 99 ? -1.268 16.104 3.700 1.00 62.84 99 ILE A CA 1
ATOM 791 C C . ILE A 1 99 ? -2.511 16.917 4.080 1.00 62.84 99 ILE A C 1
ATOM 793 O O . ILE A 1 99 ? -2.820 17.045 5.262 1.00 62.84 99 ILE A O 1
ATOM 797 N N . LEU A 1 100 ? -3.272 17.418 3.106 1.00 62.28 100 LEU A N 1
ATOM 798 C CA . LEU A 1 100 ? -4.504 18.174 3.339 1.00 62.28 100 LEU A CA 1
ATOM 799 C C . LEU A 1 100 ? -5.521 17.357 4.136 1.00 62.28 100 LEU A C 1
ATOM 801 O O . LEU A 1 100 ? -6.153 17.890 5.043 1.00 62.28 100 LEU A O 1
ATOM 805 N N . PHE A 1 101 ? -5.629 16.057 3.870 1.00 58.03 101 PHE A N 1
ATOM 806 C CA . PHE A 1 101 ? -6.490 15.154 4.627 1.00 58.03 101 PHE A CA 1
ATOM 807 C C . PHE A 1 101 ? -6.000 14.951 6.071 1.00 58.03 101 PHE A C 1
ATOM 809 O O . PHE A 1 101 ? -6.810 14.882 6.994 1.00 58.03 101 PHE A O 1
ATOM 816 N N . SER A 1 102 ? -4.680 14.948 6.291 1.00 51.59 102 SER A N 1
ATOM 817 C CA . SER A 1 102 ? -4.057 14.875 7.623 1.00 51.59 102 SER A CA 1
ATOM 818 C C . SER A 1 102 ? -4.206 16.176 8.435 1.00 51.59 102 SER A C 1
ATOM 820 O O . SER A 1 102 ? -4.275 16.136 9.668 1.00 51.59 102 SER A O 1
ATOM 822 N N . TYR A 1 103 ? -4.262 17.338 7.772 1.00 52.72 103 TYR A N 1
ATOM 823 C CA . TYR A 1 103 ? -4.358 18.656 8.418 1.00 52.72 103 TYR A CA 1
ATOM 824 C C . TYR A 1 103 ? -5.795 19.180 8.558 1.00 52.72 103 TYR A C 1
ATOM 826 O O . TYR A 1 103 ? -6.111 19.805 9.569 1.00 52.72 103 TYR A O 1
ATOM 834 N N . GLY A 1 104 ? -6.658 18.946 7.568 1.00 47.06 104 GLY A N 1
ATOM 835 C CA . GLY A 1 104 ? -7.894 19.706 7.354 1.00 47.06 104 GLY A CA 1
ATOM 836 C C . GLY A 1 104 ? -9.164 19.156 8.002 1.00 47.06 104 GLY A C 1
ATOM 837 O O . GLY A 1 104 ? -10.239 19.711 7.789 1.00 47.06 104 GLY A O 1
ATOM 838 N N . SER A 1 105 ? -9.109 18.071 8.768 1.00 44.62 105 SER A N 1
ATOM 839 C CA . SER A 1 105 ? -10.351 17.398 9.134 1.00 44.62 105 SER A CA 1
ATOM 840 C C . SER A 1 105 ? -10.924 17.816 10.490 1.00 44.62 105 SER A C 1
ATOM 842 O O . SER A 1 105 ? -10.581 17.269 11.537 1.00 44.62 105 SER A O 1
ATOM 844 N N . SER A 1 106 ? -11.865 18.755 10.430 1.00 43.00 106 SER A N 1
ATOM 845 C CA . SER A 1 106 ? -12.920 18.977 11.428 1.00 43.00 106 SER A CA 1
ATOM 846 C C . SER A 1 106 ? -14.285 18.409 10.989 1.00 43.00 106 SER A C 1
ATOM 848 O O . SER A 1 106 ? -15.233 18.459 11.765 1.00 43.00 106 SER A O 1
ATOM 850 N N . GLY A 1 107 ? -14.410 17.869 9.763 1.00 44.16 107 GLY A N 1
ATOM 851 C CA . GLY A 1 107 ? -15.722 17.626 9.137 1.00 44.16 107 GLY A CA 1
ATOM 852 C C . GLY A 1 107 ? -16.153 16.172 8.905 1.00 44.16 107 GLY A C 1
ATOM 853 O O . GLY A 1 107 ? -17.350 15.917 8.889 1.00 44.16 107 GLY A O 1
ATOM 854 N N . VAL A 1 108 ? -15.241 15.203 8.721 1.00 42.84 108 VAL A N 1
ATOM 855 C CA . VAL A 1 108 ? -15.630 13.799 8.405 1.00 42.84 108 VAL A CA 1
ATOM 856 C C . VAL A 1 108 ? -14.707 12.740 9.025 1.00 42.84 108 VAL A C 1
ATOM 858 O O . VAL A 1 108 ? -15.180 11.649 9.330 1.00 42.84 108 VAL A O 1
ATOM 861 N N . ILE A 1 109 ? -13.423 13.035 9.269 1.00 47.06 109 ILE A N 1
ATOM 862 C CA . ILE A 1 109 ? -12.441 12.110 9.877 1.00 47.06 109 ILE A CA 1
ATOM 863 C C . ILE A 1 109 ? -11.486 12.920 10.758 1.00 47.06 109 ILE A C 1
ATOM 865 O O . ILE A 1 109 ? -10.449 13.317 10.256 1.00 47.06 109 ILE A O 1
ATOM 869 N N . SER A 1 110 ? -11.799 13.315 11.991 1.00 47.91 110 SER A N 1
ATOM 870 C CA . SER A 1 110 ? -10.842 14.128 12.768 1.00 47.91 110 SER A CA 1
ATOM 871 C C . SER A 1 110 ? -9.572 13.324 13.074 1.00 47.91 110 SER A C 1
ATOM 873 O O . SER A 1 110 ? -9.591 12.412 13.895 1.00 47.91 110 SER A O 1
ATOM 875 N N . TRP A 1 111 ? -8.463 13.625 12.391 1.00 55.00 111 TRP A N 1
ATOM 876 C CA . TRP A 1 111 ? -7.200 12.908 12.576 1.00 55.00 111 TRP A CA 1
ATOM 877 C C . TRP A 1 111 ? -6.541 13.382 13.874 1.00 55.00 111 TRP A C 1
ATOM 879 O O . TRP A 1 111 ? -6.009 14.492 13.948 1.00 55.00 111 TRP A O 1
ATOM 889 N N . ASN A 1 112 ? -6.559 12.526 14.897 1.00 63.31 112 ASN A N 1
ATOM 890 C CA . ASN A 1 112 ? -5.763 12.712 16.108 1.00 63.31 112 ASN A CA 1
ATOM 891 C C . ASN A 1 112 ? -4.261 12.813 15.742 1.00 63.31 112 ASN A C 1
ATOM 893 O O . ASN A 1 112 ? -3.822 12.317 14.699 1.00 63.31 112 ASN A O 1
ATOM 897 N N . ARG A 1 113 ? -3.448 13.444 16.599 1.00 71.00 113 ARG A N 1
ATOM 898 C CA . ARG A 1 113 ? -2.006 13.685 16.401 1.00 71.00 113 ARG A CA 1
ATOM 899 C C . ARG A 1 113 ? -1.256 12.434 15.924 1.00 71.00 113 ARG A C 1
ATOM 901 O O . ARG A 1 113 ? -0.383 12.541 15.071 1.00 71.00 113 ARG A O 1
ATOM 908 N N . THR A 1 114 ? -1.619 11.259 16.427 1.00 69.94 114 THR A N 1
ATOM 909 C CA . THR A 1 114 ? -1.013 9.968 16.064 1.00 69.94 114 THR A CA 1
ATOM 910 C C . THR A 1 114 ? -1.255 9.584 14.610 1.00 69.94 114 THR A C 1
ATOM 912 O O . THR A 1 114 ? -0.333 9.147 13.926 1.00 69.94 114 THR A O 1
ATOM 915 N N . TYR A 1 115 ? -2.458 9.818 14.094 1.00 70.38 115 TYR A N 1
ATOM 916 C CA . TYR A 1 115 ? -2.762 9.526 12.703 1.00 70.38 115 TYR A CA 1
ATOM 917 C C . TYR A 1 115 ? -2.011 10.460 11.735 1.00 70.38 115 TYR A C 1
ATOM 919 O O . TYR A 1 115 ? -1.611 10.030 10.654 1.00 70.38 115 TYR A O 1
ATOM 927 N N . ARG A 1 116 ? -1.723 11.709 12.137 1.00 70.44 116 ARG A N 1
ATOM 928 C CA . ARG A 1 116 ? -0.841 12.609 11.364 1.00 70.44 116 ARG A CA 1
ATOM 929 C C . ARG A 1 116 ? 0.578 12.058 11.248 1.00 70.44 116 ARG A C 1
ATOM 931 O O . ARG A 1 116 ? 1.158 12.086 10.167 1.00 70.44 116 ARG A O 1
ATOM 938 N N . TRP A 1 117 ? 1.123 11.526 12.342 1.00 75.06 117 TRP A N 1
ATOM 939 C CA . TRP A 1 117 ? 2.440 10.883 12.331 1.00 75.06 117 TRP A CA 1
ATOM 940 C C . TRP A 1 117 ? 2.475 9.650 11.431 1.00 75.06 117 TRP A C 1
ATOM 942 O O . TRP A 1 117 ? 3.453 9.461 10.716 1.00 75.06 117 TRP A O 1
ATOM 952 N N . ILE A 1 118 ? 1.398 8.862 11.409 1.00 77.06 118 ILE A N 1
ATOM 953 C CA . ILE A 1 118 ? 1.251 7.720 10.494 1.00 77.06 118 ILE A CA 1
ATOM 954 C C . ILE A 1 118 ? 1.256 8.182 9.032 1.00 77.06 118 ILE A C 1
ATOM 956 O O . ILE A 1 118 ? 1.939 7.582 8.206 1.00 77.06 118 ILE A O 1
ATOM 960 N N . GLY A 1 119 ? 0.553 9.273 8.712 1.00 72.75 119 GLY A N 1
ATOM 961 C CA . GLY A 1 119 ? 0.571 9.862 7.369 1.00 72.75 119 GLY A CA 1
ATOM 962 C C . GLY A 1 119 ? 1.969 10.318 6.937 1.00 72.75 119 GLY A C 1
ATOM 963 O O . GLY A 1 119 ? 2.424 9.970 5.849 1.00 72.75 119 GLY A O 1
ATOM 964 N N . ILE A 1 120 ? 2.686 11.038 7.809 1.00 77.56 120 ILE A N 1
ATOM 965 C CA . ILE A 1 120 ? 4.068 11.481 7.549 1.00 77.56 120 ILE A CA 1
ATOM 966 C C . ILE A 1 120 ? 4.992 10.275 7.342 1.00 77.56 120 ILE A C 1
ATOM 968 O O . ILE A 1 120 ? 5.735 10.229 6.364 1.00 77.56 120 ILE A O 1
ATOM 972 N N . LEU A 1 121 ? 4.905 9.279 8.225 1.00 81.69 121 LEU A N 1
ATOM 973 C CA . LEU A 1 121 ? 5.676 8.043 8.145 1.00 81.69 121 LEU A CA 1
ATOM 974 C C . LEU A 1 121 ? 5.452 7.315 6.811 1.00 81.69 121 LEU A C 1
ATOM 976 O O . LEU A 1 121 ? 6.419 6.868 6.196 1.00 81.69 121 LEU A O 1
ATOM 980 N N . ALA A 1 122 ? 4.204 7.221 6.344 1.00 79.25 122 ALA A N 1
ATOM 981 C CA . ALA A 1 122 ? 3.883 6.590 5.066 1.00 79.25 122 ALA A CA 1
ATOM 982 C C . ALA A 1 122 ? 4.577 7.296 3.887 1.00 79.25 122 ALA A C 1
ATOM 984 O O . ALA A 1 122 ? 5.158 6.630 3.031 1.00 79.25 122 ALA A O 1
ATOM 985 N N . ILE A 1 123 ? 4.588 8.635 3.874 1.00 75.50 123 ILE A N 1
ATOM 986 C CA . ILE A 1 123 ? 5.277 9.428 2.842 1.00 75.50 123 ILE A CA 1
ATOM 987 C C . ILE A 1 123 ? 6.794 9.221 2.920 1.00 75.50 123 ILE A C 1
ATOM 989 O O . ILE A 1 123 ? 7.447 9.010 1.899 1.00 75.50 123 ILE A O 1
ATOM 993 N N . THR A 1 124 ? 7.370 9.245 4.124 1.00 82.50 124 THR A N 1
ATOM 994 C CA . THR A 1 124 ? 8.808 9.017 4.309 1.00 82.50 124 THR A CA 1
ATOM 995 C C . THR A 1 124 ? 9.221 7.632 3.816 1.00 82.50 124 THR A C 1
ATOM 997 O O . THR A 1 124 ? 10.214 7.513 3.101 1.00 82.50 124 THR A O 1
ATOM 1000 N N . LEU A 1 125 ? 8.448 6.591 4.136 1.00 86.38 125 LEU A N 1
ATOM 1001 C CA . LEU A 1 125 ? 8.718 5.229 3.674 1.00 86.38 125 LEU A CA 1
ATOM 1002 C C . LEU A 1 125 ? 8.560 5.087 2.160 1.00 86.38 125 LEU A C 1
ATOM 1004 O O . LEU A 1 125 ? 9.375 4.407 1.542 1.00 86.38 125 LEU A O 1
ATOM 1008 N N . TYR A 1 126 ? 7.574 5.753 1.555 1.00 83.62 126 TYR A N 1
ATOM 1009 C CA . TYR A 1 126 ? 7.412 5.801 0.099 1.00 83.62 126 TYR A CA 1
ATOM 1010 C C . TYR A 1 126 ? 8.660 6.374 -0.589 1.00 83.62 126 TYR A C 1
ATOM 1012 O O . TYR A 1 126 ? 9.219 5.751 -1.497 1.00 83.62 126 TYR A O 1
ATOM 1020 N N . LEU A 1 127 ? 9.131 7.539 -0.130 1.00 82.62 127 LEU A N 1
ATOM 1021 C CA . LEU A 1 127 ? 10.307 8.203 -0.699 1.00 82.62 127 LEU A CA 1
ATOM 1022 C C . LEU A 1 127 ? 11.577 7.377 -0.482 1.00 82.62 127 LEU A C 1
ATOM 1024 O O . LEU A 1 127 ? 12.377 7.221 -1.400 1.00 82.62 127 LEU A O 1
ATOM 1028 N N . LEU A 1 128 ? 11.748 6.810 0.713 1.00 86.44 128 LEU A N 1
ATOM 1029 C CA . LEU A 1 128 ? 12.902 5.977 1.044 1.00 86.44 128 LEU A CA 1
ATOM 1030 C C . LEU A 1 128 ? 12.933 4.693 0.204 1.00 86.44 128 LEU A C 1
ATOM 1032 O O . LEU A 1 128 ? 13.979 4.339 -0.331 1.00 86.44 128 LEU A O 1
ATOM 1036 N N . THR A 1 129 ? 11.783 4.043 0.023 1.00 86.50 129 THR A N 1
ATOM 1037 C CA . THR A 1 129 ? 11.640 2.849 -0.826 1.00 86.50 129 THR A CA 1
ATOM 1038 C C . THR A 1 129 ? 11.984 3.157 -2.277 1.00 86.50 129 THR A C 1
ATOM 1040 O O . THR A 1 129 ? 12.780 2.443 -2.884 1.00 86.50 129 THR A O 1
ATOM 1043 N N . SER A 1 130 ? 11.445 4.257 -2.807 1.00 81.31 130 SER A N 1
ATOM 1044 C CA . SER A 1 130 ? 11.725 4.706 -4.173 1.00 81.31 130 SER A CA 1
ATOM 1045 C C . SER A 1 130 ? 13.219 4.988 -4.366 1.00 81.31 130 SER A C 1
ATOM 1047 O O . SER A 1 130 ? 13.815 4.500 -5.319 1.00 81.31 130 SER A O 1
ATOM 1049 N N . SER A 1 131 ? 13.859 5.679 -3.418 1.00 82.50 131 SER A N 1
ATOM 1050 C CA . SER A 1 131 ? 15.303 5.945 -3.452 1.00 82.50 131 SER A CA 1
ATOM 1051 C C . SER A 1 131 ? 16.148 4.671 -3.409 1.00 82.50 131 SER A C 1
ATOM 1053 O O . SER A 1 131 ? 17.115 4.563 -4.158 1.00 82.50 131 SER A O 1
ATOM 1055 N N . ILE A 1 132 ? 15.792 3.687 -2.574 1.00 83.62 132 ILE A N 1
ATOM 1056 C CA . ILE A 1 132 ? 16.501 2.397 -2.516 1.00 83.62 132 ILE A CA 1
ATOM 1057 C C . ILE A 1 132 ? 16.403 1.671 -3.860 1.00 83.62 132 ILE A C 1
ATOM 1059 O O . ILE A 1 132 ? 17.412 1.178 -4.357 1.00 83.62 132 ILE A O 1
ATOM 1063 N N . ILE A 1 133 ? 15.210 1.633 -4.460 1.00 83.19 133 ILE A N 1
ATOM 1064 C CA . ILE A 1 133 ? 14.984 1.004 -5.768 1.00 83.19 133 ILE A CA 1
ATOM 1065 C C . ILE A 1 133 ? 15.855 1.659 -6.848 1.00 83.19 133 ILE A C 1
ATOM 1067 O O . ILE A 1 133 ? 16.500 0.948 -7.618 1.00 83.19 133 ILE A O 1
ATOM 1071 N N . LEU A 1 134 ? 15.936 2.993 -6.862 1.00 80.69 134 LEU A N 1
ATOM 1072 C CA . LEU A 1 134 ? 16.782 3.730 -7.805 1.00 80.69 134 LEU A CA 1
ATOM 1073 C C . LEU A 1 134 ? 18.275 3.454 -7.591 1.00 80.69 134 LEU A C 1
ATOM 1075 O O . LEU A 1 134 ? 18.986 3.192 -8.557 1.00 80.69 134 LEU A O 1
ATOM 1079 N N . ILE A 1 135 ? 18.753 3.493 -6.341 1.00 79.69 135 ILE A N 1
ATOM 1080 C CA . ILE A 1 135 ? 20.172 3.279 -6.001 1.00 79.69 135 ILE A CA 1
ATOM 1081 C C . ILE A 1 135 ? 20.615 1.864 -6.353 1.00 79.69 135 ILE A C 1
ATOM 1083 O O . ILE A 1 135 ? 21.729 1.670 -6.836 1.00 79.69 135 ILE A O 1
ATOM 1087 N N . LEU A 1 136 ? 19.754 0.872 -6.117 1.00 75.31 136 LEU A N 1
ATOM 1088 C CA . LEU A 1 136 ? 20.068 -0.511 -6.454 1.00 75.31 136 LEU A CA 1
ATOM 1089 C C . LEU A 1 136 ? 20.227 -0.717 -7.964 1.00 75.31 136 LEU A C 1
ATOM 1091 O O . LEU A 1 136 ? 20.781 -1.743 -8.348 1.00 75.31 136 LEU A O 1
ATOM 1095 N N . GLY A 1 137 ? 19.760 0.221 -8.804 1.00 62.06 137 GLY A N 1
ATOM 1096 C CA . GLY A 1 137 ? 19.966 0.211 -10.258 1.00 62.06 137 GLY A CA 1
ATOM 1097 C C . GLY A 1 137 ? 19.532 -1.096 -10.919 1.00 62.06 137 GLY A C 1
ATOM 1098 O O . GLY A 1 137 ? 20.035 -1.469 -11.974 1.00 62.06 137 GLY A O 1
ATOM 1099 N N . SER A 1 138 ? 18.668 -1.849 -10.240 1.00 56.78 138 SER A N 1
ATOM 1100 C CA . SER A 1 138 ? 18.502 -3.268 -10.492 1.00 56.78 138 SER A CA 1
ATOM 1101 C C . SER A 1 138 ? 17.608 -3.454 -11.707 1.00 56.78 138 SER A C 1
ATOM 1103 O O . SER A 1 138 ? 16.394 -3.282 -11.611 1.00 56.78 138 SER A O 1
ATOM 1105 N N . GLU A 1 139 ? 18.195 -3.898 -12.821 1.00 56.94 139 GLU A N 1
ATOM 1106 C CA . GLU A 1 139 ? 17.454 -4.461 -13.963 1.00 56.94 139 GLU A CA 1
ATOM 1107 C C . GLU A 1 139 ? 16.569 -5.648 -13.536 1.00 56.94 139 GLU A C 1
ATOM 1109 O O . GLU A 1 139 ? 15.607 -6.016 -14.211 1.00 56.94 139 GLU A O 1
ATOM 1114 N N . ASN A 1 140 ? 16.863 -6.247 -12.378 1.00 65.62 140 ASN A N 1
ATOM 1115 C CA . ASN A 1 140 ? 16.098 -7.339 -11.811 1.00 65.62 140 ASN A CA 1
ATOM 1116 C C . ASN A 1 140 ? 14.927 -6.803 -10.968 1.00 65.62 140 ASN A C 1
ATOM 1118 O O . ASN A 1 140 ? 15.007 -6.683 -9.742 1.00 65.62 140 ASN A O 1
ATOM 1122 N N . SER A 1 141 ? 13.812 -6.493 -11.633 1.00 69.88 141 SER A N 1
ATOM 1123 C CA . SER A 1 141 ? 12.569 -6.024 -10.998 1.00 69.88 141 SER A CA 1
ATOM 1124 C C . SER A 1 141 ? 11.939 -7.037 -10.028 1.00 69.88 141 SER A C 1
ATOM 1126 O O . SER A 1 141 ? 11.025 -6.689 -9.281 1.00 69.88 141 SER A O 1
ATOM 1128 N N . ASN A 1 142 ? 12.451 -8.272 -9.959 1.00 76.56 142 ASN A N 1
ATOM 1129 C CA . ASN A 1 142 ? 12.030 -9.275 -8.974 1.00 76.56 142 ASN A CA 1
ATOM 1130 C C . ASN A 1 142 ? 12.289 -8.849 -7.526 1.00 76.56 142 ASN A C 1
ATOM 1132 O O . ASN A 1 142 ? 11.602 -9.317 -6.625 1.00 76.56 142 ASN A O 1
ATOM 1136 N N . PHE A 1 143 ? 13.238 -7.945 -7.274 1.00 83.19 143 PHE A N 1
ATOM 1137 C CA . PHE A 1 143 ? 13.511 -7.476 -5.914 1.00 83.19 143 PHE A CA 1
ATOM 1138 C C . PHE A 1 143 ? 12.580 -6.349 -5.455 1.00 83.19 143 PHE A C 1
ATOM 1140 O O . PHE A 1 143 ? 12.478 -6.099 -4.255 1.00 83.19 143 PHE A O 1
ATOM 1147 N N . PHE A 1 144 ? 11.858 -5.689 -6.365 1.00 86.00 144 PHE A N 1
ATOM 1148 C CA . PHE A 1 144 ? 10.993 -4.561 -6.001 1.00 86.00 144 PHE A CA 1
ATOM 1149 C C . PHE A 1 144 ? 9.850 -4.972 -5.064 1.00 86.00 144 PHE A C 1
ATOM 1151 O O . PHE A 1 144 ? 9.668 -4.284 -4.056 1.00 86.00 144 PHE A O 1
ATOM 1158 N N . PRO A 1 145 ? 9.149 -6.107 -5.280 1.00 89.00 145 PRO A N 1
ATOM 1159 C CA . PRO A 1 145 ? 8.132 -6.581 -4.345 1.00 89.00 145 PRO A CA 1
ATOM 1160 C C . PRO A 1 145 ? 8.679 -6.806 -2.939 1.00 89.00 145 PRO A C 1
ATOM 1162 O O . PRO A 1 145 ? 7.986 -6.540 -1.961 1.00 89.00 145 PRO A O 1
ATOM 1165 N N . LEU A 1 146 ? 9.925 -7.273 -2.820 1.00 90.50 146 LEU A N 1
ATOM 1166 C CA . LEU A 1 146 ? 10.554 -7.504 -1.525 1.00 90.50 146 LEU A CA 1
ATOM 1167 C C . LEU A 1 146 ? 10.849 -6.187 -0.802 1.00 90.50 146 LEU A C 1
ATOM 1169 O O . LEU A 1 146 ? 10.523 -6.060 0.376 1.00 90.50 146 LEU A O 1
ATOM 1173 N N . ILE A 1 147 ? 11.414 -5.197 -1.500 1.00 89.88 147 ILE A N 1
ATOM 1174 C CA . ILE A 1 147 ? 11.705 -3.878 -0.914 1.00 89.88 147 ILE A CA 1
ATOM 1175 C C . ILE A 1 147 ? 10.397 -3.218 -0.453 1.00 89.88 147 ILE A C 1
ATOM 1177 O O . ILE A 1 147 ? 10.307 -2.759 0.687 1.00 89.88 147 ILE A O 1
ATOM 1181 N N . TRP A 1 148 ? 9.355 -3.249 -1.290 1.00 89.56 148 TRP A N 1
ATOM 1182 C CA . TRP A 1 148 ? 8.027 -2.758 -0.920 1.00 89.56 148 TRP A CA 1
ATOM 1183 C C . TRP A 1 148 ? 7.399 -3.551 0.230 1.00 89.56 148 TRP A C 1
ATOM 1185 O O . TRP A 1 148 ? 6.820 -2.956 1.137 1.00 89.56 148 TRP A O 1
ATOM 1195 N N . GLY A 1 149 ? 7.546 -4.876 0.245 1.00 91.81 149 GLY A N 1
ATOM 1196 C CA . GLY A 1 149 ? 7.076 -5.735 1.332 1.00 91.81 149 GLY A CA 1
ATOM 1197 C C . GLY A 1 149 ? 7.730 -5.395 2.674 1.00 91.81 149 GLY A C 1
ATOM 1198 O O . GLY A 1 149 ? 7.034 -5.285 3.683 1.00 91.81 149 GLY A O 1
ATOM 1199 N N . ILE A 1 150 ? 9.044 -5.149 2.687 1.00 92.69 150 ILE A N 1
ATOM 1200 C CA . ILE A 1 150 ? 9.784 -4.704 3.879 1.00 92.69 150 ILE A CA 1
ATOM 1201 C C . ILE A 1 150 ? 9.309 -3.316 4.322 1.00 92.69 150 ILE A C 1
ATOM 1203 O O . ILE A 1 150 ? 9.043 -3.107 5.507 1.00 92.69 150 ILE A O 1
ATOM 1207 N N . ALA A 1 151 ? 9.156 -2.375 3.389 1.00 91.56 151 ALA A N 1
ATOM 1208 C CA . ALA A 1 151 ? 8.696 -1.025 3.699 1.00 91.56 151 ALA A CA 1
ATOM 1209 C C . ALA A 1 151 ? 7.284 -1.018 4.302 1.00 91.56 151 ALA A C 1
ATOM 1211 O O . ALA A 1 151 ? 7.047 -0.355 5.312 1.00 91.56 151 ALA A O 1
ATOM 1212 N N . LEU A 1 152 ? 6.361 -1.803 3.740 1.00 91.50 152 LEU A N 1
ATOM 1213 C CA . LEU A 1 152 ? 5.011 -1.967 4.278 1.00 91.50 152 LEU A CA 1
ATOM 1214 C C . LEU A 1 152 ? 5.016 -2.682 5.631 1.00 91.50 152 LEU A C 1
ATOM 1216 O O . LEU A 1 152 ? 4.260 -2.289 6.518 1.00 91.50 152 LEU A O 1
ATOM 1220 N N . PHE A 1 153 ? 5.884 -3.677 5.833 1.00 94.19 153 PHE A N 1
ATOM 1221 C CA . PHE A 1 153 ? 6.044 -4.330 7.133 1.00 94.19 153 PHE A CA 1
ATOM 1222 C C . PHE A 1 153 ? 6.461 -3.329 8.217 1.00 94.19 153 PHE A C 1
ATOM 1224 O O . PHE A 1 153 ? 5.829 -3.249 9.272 1.00 94.19 153 PHE A O 1
ATOM 1231 N N . ILE A 1 154 ? 7.484 -2.518 7.934 1.00 91.25 154 ILE A N 1
ATOM 1232 C CA . ILE A 1 154 ? 7.956 -1.467 8.841 1.00 91.25 154 ILE A CA 1
ATOM 1233 C C . ILE A 1 154 ? 6.859 -0.420 9.051 1.00 91.25 154 ILE A C 1
ATOM 1235 O O . ILE A 1 154 ? 6.589 -0.041 10.191 1.00 91.25 154 ILE A O 1
ATOM 1239 N N . GLY A 1 155 ? 6.197 0.022 7.980 1.00 88.25 155 GLY A N 1
ATOM 1240 C CA . GLY A 1 155 ? 5.153 1.043 8.019 1.00 88.25 155 GLY A CA 1
ATOM 1241 C C . GLY A 1 155 ? 3.946 0.629 8.847 1.00 88.25 155 GLY A C 1
ATOM 1242 O O . GLY A 1 155 ? 3.575 1.338 9.782 1.00 88.25 155 GLY A O 1
ATOM 1243 N N . PHE A 1 156 ? 3.360 -0.537 8.574 1.00 89.44 156 PHE A N 1
ATOM 1244 C CA . PHE A 1 156 ? 2.229 -1.037 9.355 1.00 89.44 156 PHE A CA 1
ATOM 1245 C C . PHE A 1 156 ? 2.632 -1.439 10.774 1.00 89.44 156 PHE A C 1
ATOM 1247 O O . PHE A 1 156 ? 1.879 -1.164 11.706 1.00 89.44 156 PHE A O 1
ATOM 1254 N N . GLY A 1 157 ? 3.818 -2.025 10.968 1.00 86.88 157 GLY A N 1
ATOM 1255 C CA . GLY A 1 157 ? 4.316 -2.401 12.291 1.00 86.88 157 GLY A CA 1
ATOM 1256 C C . GLY A 1 157 ? 4.514 -1.193 13.209 1.00 86.88 157 GLY A C 1
ATOM 1257 O O . GLY A 1 157 ? 3.999 -1.168 14.327 1.00 86.88 157 GLY A O 1
ATOM 1258 N N . SER A 1 158 ? 5.195 -0.155 12.721 1.00 86.75 158 SER A N 1
ATOM 1259 C CA . SER A 1 158 ? 5.410 1.084 13.479 1.00 86.75 158 SER A CA 1
ATOM 1260 C C . SER A 1 158 ? 4.123 1.895 13.652 1.00 86.75 158 SER A C 1
ATOM 1262 O O . SER A 1 158 ? 3.873 2.386 14.750 1.00 86.75 158 SER A O 1
ATOM 1264 N N . SER A 1 159 ? 3.249 1.954 12.641 1.00 84.69 159 SER A N 1
ATOM 1265 C CA . SER A 1 159 ? 1.917 2.570 12.775 1.00 84.69 159 SER A CA 1
ATOM 1266 C C . SER A 1 159 ? 1.071 1.861 13.828 1.00 84.69 159 SER A C 1
ATOM 1268 O O . SER A 1 159 ? 0.437 2.503 14.663 1.00 84.69 159 SER A O 1
ATOM 1270 N N . GLY A 1 160 ? 1.102 0.528 13.832 1.00 83.19 160 GLY A N 1
ATOM 1271 C CA . GLY A 1 160 ? 0.450 -0.276 14.850 1.00 83.19 160 GLY A CA 1
ATOM 1272 C C . GLY A 1 160 ? 1.016 0.009 16.236 1.00 83.19 160 GLY A C 1
ATOM 1273 O O . GLY A 1 160 ? 0.240 0.179 17.169 1.00 83.19 160 GLY A O 1
ATOM 1274 N N . TYR A 1 161 ? 2.339 0.071 16.382 1.00 82.38 161 TYR A N 1
ATOM 1275 C CA . TYR A 1 161 ? 2.983 0.368 17.661 1.00 82.38 161 TYR A CA 1
ATOM 1276 C C . TYR A 1 161 ? 2.605 1.761 18.187 1.00 82.38 161 TYR A C 1
ATOM 1278 O O . TYR A 1 161 ? 2.274 1.912 19.362 1.00 82.38 161 TYR A O 1
ATOM 1286 N N . LEU A 1 162 ? 2.579 2.769 17.309 1.00 77.31 162 LEU A N 1
ATOM 1287 C CA . LEU A 1 162 ? 2.142 4.124 17.653 1.00 77.31 162 LEU A CA 1
ATOM 1288 C C . LEU A 1 162 ? 0.682 4.156 18.126 1.00 77.31 162 LEU A C 1
ATOM 1290 O O . LEU A 1 162 ? 0.367 4.877 19.070 1.00 77.31 162 LEU A O 1
ATOM 1294 N N . LEU A 1 163 ? -0.196 3.363 17.504 1.00 73.06 163 LEU A N 1
ATOM 1295 C CA . LEU A 1 163 ? -1.604 3.257 17.898 1.00 73.06 163 LEU A CA 1
ATOM 1296 C C . LEU A 1 163 ? -1.805 2.409 19.156 1.00 73.06 163 LEU A C 1
ATOM 1298 O O . LEU A 1 163 ? -2.686 2.716 19.947 1.00 73.06 163 LEU A O 1
ATOM 1302 N N . ALA A 1 164 ? -0.985 1.382 19.384 1.00 69.81 164 ALA A N 1
ATOM 1303 C CA . ALA A 1 164 ? -1.082 0.508 20.554 1.00 69.81 164 ALA A CA 1
ATOM 1304 C C . ALA A 1 164 ? -0.836 1.243 21.883 1.00 69.81 164 ALA A C 1
ATOM 1306 O O . ALA A 1 164 ? -1.323 0.796 22.920 1.00 69.81 164 ALA A O 1
ATOM 1307 N N . ASN A 1 165 ? -0.113 2.366 21.841 1.00 64.25 165 ASN A N 1
ATOM 1308 C CA . ASN A 1 165 ? 0.131 3.238 22.993 1.00 64.25 165 ASN A CA 1
ATOM 1309 C C . ASN A 1 165 ? -1.068 4.134 23.354 1.00 64.25 165 ASN A C 1
ATOM 1311 O O . ASN A 1 165 ? -1.010 4.843 24.354 1.00 64.25 165 ASN A O 1
ATOM 1315 N N . ILE A 1 166 ? -2.142 4.115 22.561 1.00 66.81 166 ILE A N 1
ATOM 1316 C CA . ILE A 1 166 ? -3.418 4.747 22.895 1.00 66.81 166 ILE A CA 1
ATOM 1317 C C . ILE A 1 166 ? -4.324 3.637 23.439 1.00 66.81 166 ILE A C 1
ATOM 1319 O O . ILE A 1 166 ? -4.605 2.656 22.742 1.00 66.81 166 ILE A O 1
ATOM 1323 N N . GLU A 1 167 ? -4.720 3.760 24.707 1.00 52.84 167 GLU A N 1
ATOM 1324 C CA . GLU A 1 167 ? -5.535 2.773 25.421 1.00 52.84 167 GLU A CA 1
ATOM 1325 C C . GLU A 1 167 ? -6.774 2.394 24.574 1.00 52.84 167 GLU A C 1
ATOM 1327 O O . GLU A 1 167 ? -7.476 3.262 24.069 1.00 52.84 167 GLU A O 1
ATOM 1332 N N . ASP A 1 168 ? -6.983 1.085 24.364 1.00 62.38 168 ASP A N 1
ATOM 1333 C CA . ASP A 1 168 ? -8.023 0.411 23.546 1.00 62.38 168 ASP A CA 1
ATOM 1334 C C . ASP A 1 168 ? -7.762 0.066 22.064 1.00 62.38 168 ASP A C 1
ATOM 1336 O O . ASP A 1 168 ? -8.536 -0.695 21.472 1.00 62.38 168 ASP A O 1
ATOM 1340 N N . TYR A 1 169 ? -6.627 0.425 21.462 1.00 70.69 169 TYR A N 1
ATOM 1341 C CA . TYR A 1 169 ? -6.380 0.125 20.036 1.00 70.69 169 TYR A CA 1
ATOM 1342 C C . TYR A 1 169 ? -5.708 -1.226 19.720 1.00 70.69 169 TYR A C 1
ATOM 1344 O O . TYR A 1 169 ? -5.244 -1.465 18.600 1.00 70.69 169 TYR A O 1
ATOM 1352 N N . ARG A 1 170 ? -5.709 -2.182 20.661 1.00 77.00 170 ARG A N 1
ATOM 1353 C CA . ARG A 1 170 ? -5.056 -3.503 20.485 1.00 77.00 170 ARG A CA 1
ATOM 1354 C C . ARG A 1 170 ? -5.562 -4.289 19.275 1.00 77.00 170 ARG A C 1
ATOM 1356 O O . ARG A 1 170 ? -4.807 -5.060 18.687 1.00 77.00 170 ARG A O 1
ATOM 1363 N N . ILE A 1 171 ? -6.836 -4.133 18.919 1.00 79.62 171 ILE A N 1
ATOM 1364 C CA . ILE A 1 171 ? -7.408 -4.791 17.738 1.00 79.62 171 ILE A CA 1
ATOM 1365 C C . ILE A 1 171 ? -6.801 -4.197 16.466 1.00 79.62 171 ILE A C 1
ATOM 1367 O O . ILE A 1 171 ? -6.343 -4.958 15.621 1.00 79.62 171 ILE A O 1
ATOM 1371 N N . ILE A 1 172 ? -6.705 -2.867 16.365 1.00 79.62 172 ILE A N 1
ATOM 1372 C CA . ILE A 1 172 ? -6.078 -2.201 15.215 1.00 79.62 172 ILE A CA 1
ATOM 1373 C C . ILE A 1 172 ? -4.610 -2.617 15.082 1.00 79.62 172 ILE A C 1
ATOM 1375 O O . ILE A 1 172 ? -4.180 -2.951 13.982 1.00 79.62 172 ILE A O 1
ATOM 1379 N N . PHE A 1 173 ? -3.869 -2.710 16.191 1.00 85.06 173 PHE A N 1
ATOM 1380 C CA . PHE A 1 173 ? -2.497 -3.228 16.176 1.00 85.06 173 PHE A CA 1
ATOM 1381 C C . PHE A 1 173 ? -2.401 -4.626 15.551 1.00 85.06 173 PHE A C 1
ATOM 1383 O O . PHE A 1 173 ? -1.582 -4.847 14.664 1.00 85.06 173 PHE A O 1
ATOM 1390 N N . LYS A 1 174 ? -3.257 -5.568 15.973 1.00 85.94 174 LYS A N 1
ATOM 1391 C CA . LYS A 1 174 ? -3.265 -6.935 15.423 1.00 85.94 174 LYS A CA 1
ATOM 1392 C C . LYS A 1 174 ? -3.608 -6.959 13.933 1.00 85.94 174 LYS A C 1
ATOM 1394 O O . LYS A 1 174 ? -2.999 -7.723 13.192 1.00 85.94 174 LYS A O 1
ATOM 1399 N N . ILE A 1 175 ? -4.560 -6.127 13.503 1.00 86.00 175 ILE A N 1
ATOM 1400 C CA . ILE A 1 175 ? -4.947 -5.991 12.091 1.00 86.00 175 ILE A CA 1
ATOM 1401 C C . ILE A 1 175 ? -3.767 -5.473 11.266 1.00 86.00 175 ILE A C 1
ATOM 1403 O O . ILE A 1 175 ? -3.420 -6.057 10.242 1.00 86.00 175 ILE A O 1
ATOM 1407 N N . LEU A 1 176 ? -3.122 -4.404 11.734 1.00 88.50 176 LEU A N 1
ATOM 1408 C CA . LEU A 1 176 ? -1.963 -3.818 11.070 1.00 88.50 176 LEU A CA 1
ATOM 1409 C C . LEU A 1 176 ? -0.797 -4.800 11.010 1.00 88.50 176 LEU A C 1
ATOM 1411 O O . LEU A 1 176 ? -0.199 -4.950 9.953 1.00 88.50 176 LEU A O 1
ATOM 1415 N N . LEU A 1 177 ? -0.521 -5.519 12.099 1.00 90.69 177 LEU A N 1
ATOM 1416 C CA . LEU A 1 177 ? 0.527 -6.535 12.136 1.00 90.69 177 LEU A CA 1
ATOM 1417 C C . LEU A 1 177 ? 0.251 -7.677 11.148 1.00 90.69 177 LEU A C 1
ATOM 1419 O O . LEU A 1 177 ? 1.174 -8.117 10.470 1.00 90.69 177 LEU A O 1
ATOM 1423 N N . PHE A 1 178 ? -1.005 -8.120 11.030 1.00 91.62 178 PHE A N 1
ATOM 1424 C CA . PHE A 1 178 ? -1.413 -9.119 10.041 1.00 91.62 178 PHE A CA 1
ATOM 1425 C C . PHE A 1 178 ? -1.178 -8.634 8.604 1.00 91.62 178 PHE A C 1
ATOM 1427 O O . PHE A 1 178 ? -0.620 -9.366 7.790 1.00 91.62 178 PHE A O 1
ATOM 1434 N N . PHE A 1 179 ? -1.549 -7.392 8.280 1.00 92.62 179 PHE A N 1
ATOM 1435 C CA . PHE A 1 179 ? -1.266 -6.839 6.954 1.00 92.62 179 PHE A CA 1
ATOM 1436 C C . PHE A 1 179 ? 0.232 -6.618 6.716 1.00 92.62 179 PHE A C 1
ATOM 1438 O O . PHE A 1 179 ? 0.698 -6.835 5.600 1.00 92.62 179 PHE A O 1
ATOM 1445 N N . ALA A 1 180 ? 0.998 -6.263 7.750 1.00 92.50 180 ALA A N 1
ATOM 1446 C CA . ALA A 1 180 ? 2.453 -6.160 7.686 1.00 92.50 180 ALA A CA 1
ATOM 1447 C C . ALA A 1 180 ? 3.086 -7.506 7.304 1.00 92.50 180 ALA A C 1
ATOM 1449 O O . ALA A 1 180 ? 3.869 -7.581 6.357 1.00 92.50 180 ALA A O 1
ATOM 1450 N N . THR A 1 181 ? 2.745 -8.578 8.025 1.00 94.12 181 THR A N 1
ATOM 1451 C CA . THR A 1 181 ? 3.300 -9.915 7.767 1.00 94.12 181 THR A CA 1
ATOM 1452 C C . THR A 1 181 ? 2.851 -10.459 6.418 1.00 94.12 181 THR A C 1
ATOM 1454 O O . THR A 1 181 ? 3.661 -11.060 5.712 1.00 94.12 181 THR A O 1
ATOM 1457 N N . LEU A 1 182 ? 1.603 -10.195 6.019 1.00 94.50 182 LEU A N 1
ATOM 1458 C CA . LEU A 1 182 ? 1.102 -10.528 4.690 1.00 94.50 182 LEU A CA 1
ATOM 1459 C C . LEU A 1 182 ? 1.895 -9.807 3.592 1.00 94.50 182 LEU A C 1
ATOM 1461 O O . LEU A 1 182 ? 2.310 -10.453 2.634 1.00 94.50 182 LEU A O 1
ATOM 1465 N N . ALA A 1 183 ? 2.144 -8.501 3.735 1.00 94.38 183 ALA A N 1
ATOM 1466 C CA . ALA A 1 183 ? 2.931 -7.729 2.775 1.00 94.38 183 ALA A CA 1
ATOM 1467 C C . ALA A 1 183 ? 4.355 -8.285 2.638 1.00 94.38 183 ALA A C 1
ATOM 1469 O O . ALA A 1 183 ? 4.834 -8.484 1.525 1.00 94.38 183 ALA A O 1
ATOM 1470 N N . LEU A 1 184 ? 5.017 -8.603 3.753 1.00 94.81 184 LEU A N 1
ATOM 1471 C CA . LEU A 1 184 ? 6.359 -9.183 3.723 1.00 94.81 184 LEU A CA 1
ATOM 1472 C C . LEU A 1 184 ? 6.373 -10.571 3.066 1.00 94.81 184 LEU A C 1
ATOM 1474 O O . LEU A 1 184 ? 7.221 -10.845 2.219 1.00 94.81 184 LEU A O 1
ATOM 1478 N N . GLY A 1 185 ? 5.415 -11.432 3.423 1.00 93.81 185 GLY A N 1
ATOM 1479 C CA . GLY A 1 185 ? 5.278 -12.768 2.846 1.00 93.81 185 GLY A CA 1
ATOM 1480 C C . GLY A 1 185 ? 5.011 -12.725 1.342 1.00 93.81 185 GLY A C 1
ATOM 1481 O O . GLY A 1 185 ? 5.677 -13.422 0.580 1.00 93.81 185 GLY A O 1
ATOM 1482 N N . LEU A 1 186 ? 4.099 -11.855 0.898 1.00 92.88 186 LEU A N 1
ATOM 1483 C CA . LEU A 1 186 ? 3.844 -11.629 -0.524 1.00 92.88 186 LEU A CA 1
ATOM 1484 C C . LEU A 1 186 ? 5.080 -11.067 -1.228 1.00 92.88 186 LEU A C 1
ATOM 1486 O O . LEU A 1 186 ? 5.399 -11.535 -2.317 1.00 92.88 186 LEU A O 1
ATOM 1490 N N . GLY A 1 187 ? 5.793 -10.113 -0.627 1.00 91.69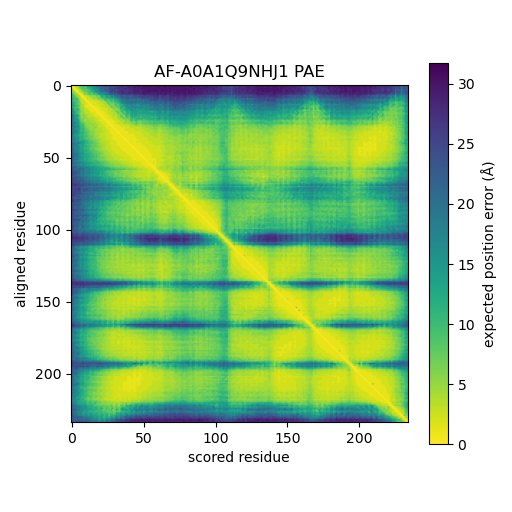 187 GLY A N 1
ATOM 1491 C CA . GLY A 1 187 ? 7.027 -9.563 -1.191 1.00 91.69 187 GLY A CA 1
ATOM 1492 C C . GLY A 1 187 ? 8.086 -10.643 -1.428 1.00 91.69 187 GLY A C 1
ATOM 1493 O O . GLY A 1 187 ? 8.629 -10.742 -2.526 1.00 91.69 187 GLY A O 1
ATOM 1494 N N . LEU A 1 188 ? 8.304 -11.519 -0.441 1.00 91.31 188 LEU A N 1
ATOM 1495 C CA . LEU A 1 188 ? 9.217 -12.663 -0.547 1.00 91.31 188 LEU A CA 1
ATOM 1496 C C . LEU A 1 188 ? 8.788 -13.648 -1.643 1.00 91.31 188 LEU A C 1
ATOM 1498 O O . LEU A 1 188 ? 9.581 -13.970 -2.524 1.00 91.31 188 LEU A O 1
ATOM 1502 N N . VAL A 1 189 ? 7.529 -14.091 -1.631 1.00 90.50 189 VAL A N 1
ATOM 1503 C CA . VAL A 1 189 ? 6.989 -15.049 -2.615 1.00 90.50 189 VAL A CA 1
ATOM 1504 C C . VAL A 1 189 ? 7.099 -14.503 -4.041 1.00 90.50 189 VAL A C 1
ATOM 1506 O O . VAL A 1 189 ? 7.610 -15.193 -4.926 1.00 90.50 189 VAL A O 1
ATOM 1509 N N . ASN A 1 190 ? 6.681 -13.251 -4.263 1.00 87.81 190 ASN A N 1
ATOM 1510 C CA . ASN A 1 190 ? 6.738 -12.613 -5.581 1.00 87.81 190 ASN A CA 1
ATOM 1511 C C . ASN A 1 190 ? 8.184 -12.394 -6.056 1.00 87.81 190 ASN A C 1
ATOM 1513 O O . ASN A 1 190 ? 8.420 -12.418 -7.260 1.00 87.81 190 ASN A O 1
ATOM 1517 N N . SER A 1 191 ? 9.145 -12.234 -5.138 1.00 84.06 191 SER A N 1
ATOM 1518 C CA . SER A 1 191 ? 10.561 -12.078 -5.496 1.00 84.06 191 SER A CA 1
ATOM 1519 C C . SER A 1 191 ? 11.260 -13.367 -5.940 1.00 84.06 191 SER A C 1
ATOM 1521 O O . SER A 1 191 ? 12.287 -13.298 -6.609 1.00 84.06 191 SER A O 1
ATOM 1523 N N . ILE A 1 192 ? 10.710 -14.538 -5.593 1.00 83.00 192 ILE A N 1
ATOM 1524 C CA . ILE A 1 192 ? 11.338 -15.845 -5.855 1.00 83.00 192 ILE A CA 1
ATOM 1525 C C . ILE A 1 192 ? 10.671 -16.576 -7.028 1.00 83.00 192 ILE A C 1
ATOM 1527 O O . ILE A 1 192 ? 11.352 -17.238 -7.806 1.00 83.00 192 ILE A O 1
ATOM 1531 N N . ILE A 1 193 ? 9.341 -16.509 -7.138 1.00 70.19 193 ILE A N 1
ATOM 1532 C CA . ILE A 1 193 ? 8.560 -17.466 -7.946 1.00 70.19 193 ILE A CA 1
ATOM 1533 C C . ILE A 1 193 ? 8.135 -16.901 -9.311 1.00 70.19 193 ILE A C 1
ATOM 1535 O O . ILE A 1 193 ? 7.767 -17.661 -10.206 1.00 70.19 193 ILE A O 1
ATOM 1539 N N . ILE A 1 194 ? 8.156 -15.581 -9.494 1.00 71.56 194 ILE A N 1
ATOM 1540 C CA . ILE A 1 194 ? 7.405 -14.927 -10.571 1.00 71.56 194 ILE A CA 1
ATOM 1541 C C . ILE A 1 194 ? 8.329 -14.288 -11.608 1.00 71.56 194 ILE A C 1
ATOM 1543 O O . ILE A 1 194 ? 9.408 -13.799 -11.297 1.00 71.56 194 ILE A O 1
ATOM 1547 N N . ILE A 1 195 ? 7.874 -14.282 -12.864 1.00 72.69 195 ILE A N 1
ATOM 1548 C CA . ILE A 1 195 ? 8.492 -13.540 -13.965 1.00 72.69 195 ILE A CA 1
ATOM 1549 C C . ILE A 1 195 ? 8.539 -12.043 -13.612 1.00 72.69 195 ILE A C 1
ATOM 1551 O O . ILE A 1 195 ? 7.535 -11.441 -13.223 1.00 72.69 195 ILE A O 1
ATOM 1555 N N . SER A 1 196 ? 9.698 -11.431 -13.832 1.00 70.25 196 SER A N 1
ATOM 1556 C CA . SER A 1 196 ? 10.028 -10.051 -13.456 1.00 70.25 196 SER A CA 1
ATOM 1557 C C . SER A 1 196 ? 9.063 -8.982 -13.966 1.00 70.25 196 SER A C 1
ATOM 1559 O O . SER A 1 196 ? 8.881 -7.950 -13.323 1.00 70.25 196 SER A O 1
ATOM 1561 N N . THR A 1 197 ? 8.365 -9.248 -15.068 1.00 72.75 197 THR A N 1
ATOM 1562 C CA . THR A 1 197 ? 7.420 -8.313 -15.690 1.00 72.75 197 THR A CA 1
ATOM 1563 C C . THR A 1 197 ? 6.079 -8.193 -14.966 1.00 72.75 197 THR A C 1
ATOM 1565 O O . THR A 1 197 ? 5.368 -7.217 -15.180 1.00 72.75 197 THR A O 1
ATOM 1568 N N . ILE A 1 198 ? 5.686 -9.184 -14.157 1.00 85.06 198 ILE A N 1
ATOM 1569 C CA . ILE A 1 198 ? 4.377 -9.195 -13.472 1.00 85.06 198 ILE A CA 1
ATOM 1570 C C . ILE A 1 198 ? 4.493 -9.283 -11.948 1.00 85.06 198 ILE A C 1
ATOM 1572 O O . ILE A 1 198 ? 3.474 -9.240 -11.263 1.00 85.06 198 ILE A O 1
ATOM 1576 N N . SER A 1 199 ? 5.706 -9.396 -11.404 1.00 86.56 199 SER A N 1
ATOM 1577 C CA . SER A 1 199 ? 5.944 -9.589 -9.969 1.00 86.56 199 SER A CA 1
ATOM 1578 C C . SER A 1 199 ? 5.373 -8.442 -9.123 1.00 86.56 199 SER A C 1
ATOM 1580 O O . SER A 1 199 ? 4.623 -8.686 -8.178 1.00 86.56 199 SER A O 1
ATOM 1582 N N . MET A 1 200 ? 5.641 -7.187 -9.499 1.00 87.56 200 MET A N 1
ATOM 1583 C CA . MET A 1 200 ? 5.090 -6.009 -8.816 1.00 87.56 200 MET A CA 1
ATOM 1584 C C . MET A 1 200 ? 3.583 -5.855 -9.009 1.00 87.56 200 MET A C 1
ATOM 1586 O O . MET A 1 200 ? 2.880 -5.492 -8.067 1.00 87.56 200 MET A O 1
ATOM 1590 N N . PHE A 1 201 ? 3.075 -6.177 -10.200 1.00 90.56 201 PHE A N 1
ATOM 1591 C CA . PHE A 1 201 ? 1.639 -6.188 -10.472 1.00 90.56 201 PHE A CA 1
ATOM 1592 C C . PHE A 1 201 ? 0.909 -7.159 -9.540 1.00 90.56 201 PHE A C 1
ATOM 1594 O O . PHE A 1 201 ? -0.027 -6.764 -8.848 1.00 90.56 201 PHE A O 1
ATOM 1601 N N . LEU A 1 202 ? 1.367 -8.412 -9.473 1.00 91.00 202 LEU A N 1
ATOM 1602 C CA . LEU A 1 202 ? 0.752 -9.437 -8.634 1.00 91.00 202 LEU A CA 1
ATOM 1603 C C . LEU A 1 202 ? 0.883 -9.104 -7.151 1.00 91.00 202 LEU A C 1
ATOM 1605 O O . LEU A 1 202 ? -0.101 -9.217 -6.424 1.00 91.00 202 LEU A O 1
ATOM 1609 N N . PHE A 1 203 ? 2.050 -8.630 -6.712 1.00 93.00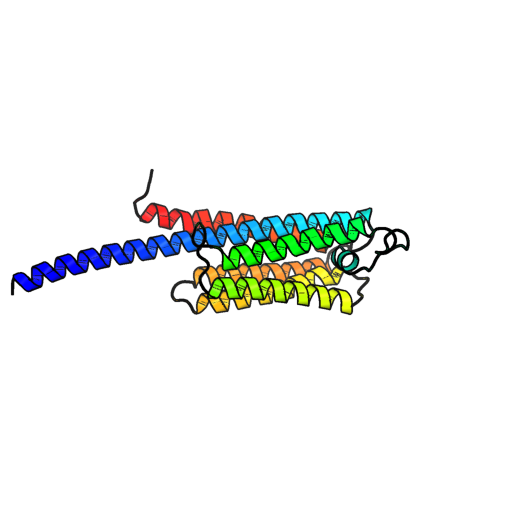 203 PHE A N 1
ATOM 1610 C CA . PHE A 1 203 ? 2.244 -8.158 -5.346 1.00 93.00 203 PHE A CA 1
ATOM 1611 C C . PHE A 1 203 ? 1.210 -7.093 -4.958 1.00 93.00 203 PHE A C 1
ATOM 1613 O O . PHE A 1 203 ? 0.472 -7.281 -3.990 1.00 93.00 203 PHE A O 1
ATOM 1620 N N . LEU A 1 204 ? 1.110 -6.010 -5.733 1.00 93.12 204 LEU A N 1
ATOM 1621 C CA . LEU A 1 204 ? 0.240 -4.878 -5.418 1.00 93.12 204 LEU A CA 1
ATOM 1622 C C . LEU A 1 204 ? -1.249 -5.225 -5.534 1.00 93.12 204 LEU A C 1
ATOM 1624 O O . LEU A 1 204 ? -2.036 -4.817 -4.680 1.00 93.12 204 LEU A O 1
ATOM 1628 N N . VAL A 1 205 ? -1.646 -6.011 -6.539 1.00 94.06 205 VAL A N 1
ATOM 1629 C CA . VAL A 1 205 ? -3.047 -6.417 -6.724 1.00 94.06 205 VAL A CA 1
ATOM 1630 C C . VAL A 1 205 ? -3.488 -7.403 -5.645 1.00 94.06 205 VAL A C 1
ATOM 1632 O O . VAL A 1 205 ? -4.536 -7.195 -5.036 1.00 94.06 205 VAL A O 1
ATOM 1635 N N . ILE A 1 206 ? -2.700 -8.446 -5.351 1.00 94.38 206 ILE A N 1
ATOM 1636 C CA . ILE A 1 206 ? -3.043 -9.422 -4.302 1.00 94.38 206 ILE A CA 1
ATOM 1637 C C . ILE A 1 206 ? -3.078 -8.731 -2.940 1.00 94.38 206 ILE A C 1
ATOM 1639 O O . ILE A 1 206 ? -4.016 -8.937 -2.164 1.00 94.38 206 ILE A O 1
ATOM 1643 N N . PHE A 1 207 ? -2.088 -7.882 -2.656 1.00 95.56 207 PHE A N 1
ATOM 1644 C CA . PHE A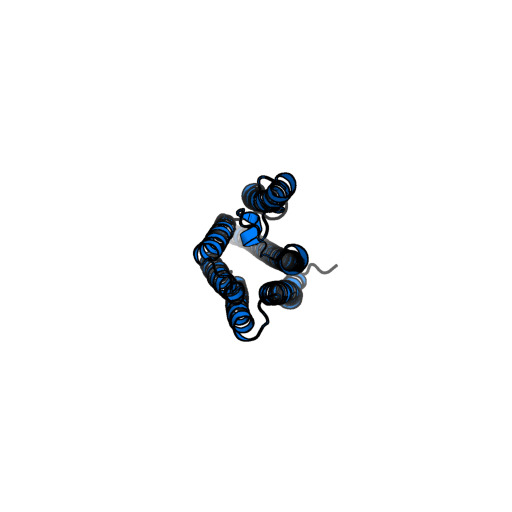 1 207 ? -2.051 -7.127 -1.413 1.00 95.56 207 PHE A CA 1
ATOM 1645 C C . PHE A 1 207 ? -3.243 -6.165 -1.306 1.00 95.56 207 PHE A C 1
ATOM 1647 O O . PHE A 1 207 ? -3.943 -6.162 -0.294 1.00 95.56 207 PHE A O 1
ATOM 1654 N N . GLY A 1 208 ? -3.545 -5.414 -2.367 1.00 94.19 208 GLY A N 1
ATOM 1655 C CA . GLY A 1 208 ? -4.657 -4.468 -2.397 1.00 94.19 208 GLY A CA 1
ATOM 1656 C C . GLY A 1 208 ? -6.031 -5.126 -2.246 1.00 94.19 208 GLY A C 1
ATOM 1657 O O . GLY A 1 208 ? -6.851 -4.661 -1.453 1.00 94.19 208 GLY A O 1
ATOM 1658 N N . ILE A 1 209 ? -6.264 -6.262 -2.912 1.00 95.00 209 ILE A N 1
ATOM 1659 C CA . ILE A 1 209 ? -7.476 -7.077 -2.717 1.00 95.00 209 ILE A CA 1
ATOM 1660 C C . ILE A 1 209 ? -7.561 -7.564 -1.267 1.00 95.00 209 ILE A C 1
ATOM 1662 O O . ILE A 1 209 ? -8.630 -7.502 -0.659 1.00 95.00 209 ILE A O 1
ATOM 1666 N N . SER A 1 210 ? -6.440 -8.001 -0.687 1.00 94.19 210 SER A N 1
ATOM 1667 C CA . SER A 1 210 ? -6.391 -8.458 0.705 1.00 94.19 210 SER A CA 1
ATOM 1668 C C . SER A 1 210 ? -6.738 -7.345 1.695 1.00 94.19 210 SER A C 1
ATOM 1670 O O . SER A 1 210 ? -7.449 -7.606 2.664 1.00 94.19 210 SER A O 1
ATOM 1672 N N . LEU A 1 211 ? -6.302 -6.105 1.443 1.00 93.31 211 LEU A N 1
ATOM 1673 C CA . LEU A 1 211 ? -6.690 -4.941 2.243 1.00 93.31 211 LEU A CA 1
ATOM 1674 C C . LEU A 1 211 ? -8.195 -4.665 2.145 1.00 93.31 211 LEU A C 1
ATOM 1676 O O . LEU A 1 211 ? -8.850 -4.503 3.171 1.00 93.31 211 LEU A O 1
ATOM 1680 N N . ILE A 1 212 ? -8.765 -4.662 0.935 1.00 92.25 212 ILE A N 1
ATOM 1681 C CA . ILE A 1 212 ? -10.199 -4.398 0.725 1.00 92.25 212 ILE A CA 1
ATOM 1682 C C . ILE A 1 212 ? -11.059 -5.485 1.380 1.00 92.25 212 ILE A C 1
ATOM 1684 O O . ILE A 1 212 ? -11.962 -5.172 2.159 1.00 92.25 212 ILE A O 1
ATOM 1688 N N . ILE A 1 213 ? -10.773 -6.761 1.098 1.00 91.81 213 ILE A N 1
ATOM 1689 C CA . ILE A 1 213 ? -11.512 -7.893 1.671 1.00 91.81 213 ILE A CA 1
ATOM 1690 C C . ILE A 1 213 ? -11.320 -7.925 3.186 1.00 91.81 213 ILE A C 1
ATOM 1692 O O . ILE A 1 213 ? -12.297 -8.062 3.920 1.00 91.81 213 ILE A O 1
ATOM 1696 N N . GLY A 1 214 ? -10.087 -7.753 3.667 1.00 88.81 214 GLY A N 1
ATOM 1697 C CA . GLY A 1 214 ? -9.780 -7.712 5.092 1.00 88.81 214 GLY A CA 1
ATOM 1698 C C . GLY A 1 214 ? -10.555 -6.608 5.812 1.00 88.81 214 GLY A C 1
ATOM 1699 O O . GLY A 1 214 ? -11.186 -6.879 6.833 1.00 88.81 214 GLY A O 1
ATOM 1700 N N . SER A 1 215 ? -10.606 -5.398 5.248 1.00 86.56 215 SER A N 1
ATOM 1701 C CA . SER A 1 215 ? -11.417 -4.300 5.779 1.00 86.56 215 SER A CA 1
ATOM 1702 C C . SER A 1 215 ? -12.912 -4.614 5.785 1.00 86.56 215 SER A C 1
ATOM 1704 O O . SER A 1 215 ? -13.579 -4.381 6.794 1.00 86.56 215 SER A O 1
ATOM 1706 N N . ALA A 1 216 ? -13.449 -5.174 4.698 1.00 85.69 216 ALA A N 1
ATOM 1707 C CA . ALA A 1 216 ? -14.865 -5.528 4.600 1.00 85.69 216 ALA A CA 1
ATOM 1708 C C . ALA A 1 216 ? -15.262 -6.613 5.617 1.00 85.69 216 ALA A C 1
ATOM 1710 O O . ALA A 1 216 ? -16.270 -6.486 6.313 1.00 85.69 216 ALA A O 1
ATOM 1711 N N . VAL A 1 217 ? -14.441 -7.658 5.758 1.00 87.56 217 VAL A N 1
ATOM 1712 C CA . VAL A 1 217 ? -14.628 -8.730 6.745 1.00 87.56 217 VAL A CA 1
ATOM 1713 C C . VAL A 1 217 ? -14.578 -8.153 8.163 1.00 87.56 217 VAL A C 1
ATOM 1715 O O . VAL A 1 217 ? -15.496 -8.377 8.951 1.00 87.56 217 VAL A O 1
ATOM 1718 N N . MET A 1 218 ? -13.566 -7.346 8.489 1.00 85.69 218 MET A N 1
ATOM 1719 C CA . MET A 1 218 ? -13.447 -6.705 9.806 1.00 85.69 218 MET A CA 1
ATOM 1720 C C . MET A 1 218 ? -14.646 -5.806 10.122 1.00 85.69 218 MET A C 1
ATOM 1722 O O . MET A 1 218 ? -15.146 -5.817 11.249 1.00 85.69 218 MET A O 1
ATOM 1726 N N . TYR A 1 219 ? -15.158 -5.075 9.132 1.00 81.88 219 TYR A N 1
ATOM 1727 C CA . TYR A 1 219 ? -16.361 -4.269 9.294 1.00 81.88 219 TYR A CA 1
ATOM 1728 C C . TYR A 1 219 ? -17.576 -5.143 9.628 1.00 81.88 219 TYR A C 1
ATOM 1730 O O . TYR A 1 219 ? -18.288 -4.859 10.587 1.00 81.88 219 TYR A O 1
ATOM 1738 N N . LEU A 1 220 ? -17.790 -6.248 8.909 1.00 79.75 220 LEU A N 1
ATOM 1739 C CA . LEU A 1 220 ? -18.931 -7.141 9.143 1.00 79.75 220 LEU A CA 1
ATOM 1740 C C . LEU A 1 220 ? -18.872 -7.861 10.499 1.00 79.75 220 LEU A C 1
ATOM 1742 O O . LEU A 1 220 ? -19.907 -8.021 11.148 1.00 79.75 220 LEU A O 1
ATOM 1746 N N . PHE A 1 221 ? -17.687 -8.295 10.937 1.00 79.19 221 PHE A N 1
ATOM 1747 C CA . PHE A 1 221 ? -17.539 -9.086 12.163 1.00 79.19 221 PHE A CA 1
ATOM 1748 C C . PHE A 1 221 ? -17.335 -8.251 13.427 1.00 79.19 221 PHE A C 1
ATOM 1750 O O . PHE A 1 221 ? -17.802 -8.661 14.491 1.00 79.19 221 PHE A O 1
ATOM 1757 N N . ILE A 1 222 ? -16.650 -7.110 13.327 1.00 77.38 222 ILE A N 1
ATOM 1758 C CA . ILE A 1 222 ? -16.282 -6.270 14.473 1.00 77.38 222 ILE A CA 1
ATOM 1759 C C . ILE A 1 222 ? -17.088 -4.971 14.448 1.00 77.38 222 ILE A C 1
ATOM 1761 O O . ILE A 1 222 ? -17.819 -4.709 15.399 1.00 77.38 222 ILE A O 1
ATOM 1765 N N . GLY A 1 223 ? -17.029 -4.201 13.357 1.00 67.75 223 GLY A N 1
ATOM 1766 C CA . GLY A 1 223 ? -17.695 -2.892 13.269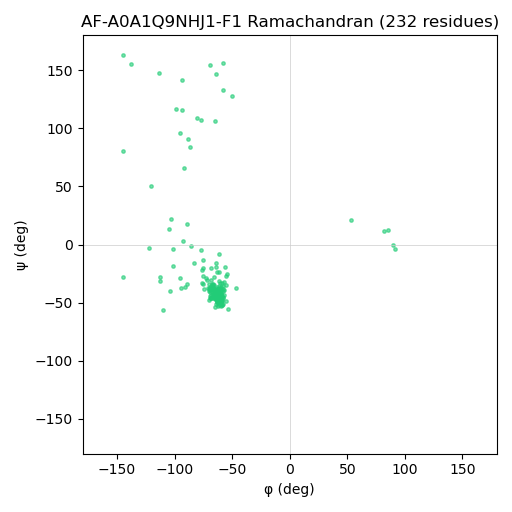 1.00 67.75 223 GLY A CA 1
ATOM 1767 C C . GLY A 1 223 ? -19.221 -2.974 13.404 1.00 67.75 223 GLY A C 1
ATOM 1768 O O . GLY A 1 223 ? -19.822 -2.311 14.246 1.00 67.75 223 GLY A O 1
ATOM 1769 N N . ARG A 1 224 ? -19.866 -3.856 12.632 1.00 67.12 224 ARG A N 1
ATOM 1770 C CA . ARG A 1 224 ? -21.329 -4.012 12.594 1.00 67.12 224 ARG A CA 1
ATOM 1771 C C . ARG A 1 224 ? -21.901 -4.560 13.901 1.00 67.12 224 ARG A C 1
ATOM 1773 O O . ARG A 1 224 ? -22.947 -4.094 14.345 1.00 67.12 224 ARG A O 1
ATOM 1780 N N . LYS A 1 225 ? -21.240 -5.544 14.527 1.00 63.66 225 LYS A N 1
ATOM 1781 C CA . LYS A 1 225 ? -21.718 -6.133 15.792 1.00 63.66 225 LYS A CA 1
ATOM 1782 C C . LYS A 1 225 ? -21.774 -5.100 16.913 1.00 63.66 225 LYS A C 1
ATOM 1784 O O . LYS A 1 225 ? -22.727 -5.121 17.686 1.00 63.66 225 LYS A O 1
ATOM 1789 N N . ARG A 1 226 ? -20.797 -4.193 16.969 1.00 62.97 226 ARG A N 1
ATOM 1790 C CA . ARG A 1 226 ? -20.756 -3.152 17.997 1.00 62.97 226 ARG A CA 1
ATOM 1791 C C . ARG A 1 226 ? -21.852 -2.101 17.814 1.00 62.97 226 ARG A C 1
ATOM 1793 O O . ARG A 1 226 ? -22.529 -1.781 18.782 1.00 62.97 226 ARG A O 1
ATOM 1800 N N . ILE A 1 227 ? -22.144 -1.695 16.574 1.00 61.19 227 ILE A N 1
ATOM 1801 C CA . ILE A 1 227 ? -23.266 -0.783 16.268 1.00 61.19 227 ILE A CA 1
ATOM 1802 C C . ILE A 1 227 ? -24.619 -1.403 16.662 1.00 61.19 227 ILE A C 1
ATOM 1804 O O . ILE A 1 227 ? -25.444 -0.746 17.295 1.00 61.19 227 ILE A O 1
ATOM 1808 N N . ILE A 1 228 ? -24.841 -2.684 16.337 1.00 60.34 228 ILE A N 1
ATOM 1809 C CA . ILE A 1 228 ? -26.099 -3.385 16.656 1.00 60.34 228 ILE A CA 1
ATOM 1810 C C . ILE A 1 228 ? -26.286 -3.540 18.175 1.00 60.34 228 ILE A C 1
ATOM 1812 O O . ILE A 1 228 ? -27.391 -3.344 18.679 1.00 60.34 228 ILE A O 1
ATOM 1816 N N . GLN A 1 229 ? -25.221 -3.844 18.926 1.00 57.44 229 GLN A N 1
ATOM 1817 C CA . GLN A 1 229 ? -25.279 -3.974 20.391 1.00 57.44 229 GLN A CA 1
ATOM 1818 C C . GLN A 1 229 ? -25.647 -2.666 21.113 1.00 57.44 229 GLN A C 1
ATOM 1820 O O . GLN A 1 229 ? -26.117 -2.712 22.247 1.00 57.44 229 GLN A O 1
ATOM 1825 N N . MET A 1 230 ? -25.494 -1.508 20.464 1.00 55.72 230 MET A N 1
ATOM 1826 C CA . MET A 1 230 ? -25.806 -0.197 21.046 1.00 55.72 230 MET A CA 1
ATOM 1827 C C . MET A 1 230 ? -27.279 0.227 20.903 1.00 55.72 230 MET A C 1
ATOM 1829 O O . MET A 1 230 ? -27.659 1.285 21.417 1.00 55.72 230 MET A O 1
ATOM 1833 N N . GLY A 1 231 ? -28.117 -0.597 20.259 1.00 48.84 231 GLY A N 1
ATOM 1834 C CA . GLY A 1 231 ? -29.560 -0.363 20.128 1.00 48.84 231 GLY A CA 1
ATOM 1835 C C . GLY A 1 231 ? -29.955 0.606 19.009 1.00 48.84 231 GLY A C 1
ATOM 1836 O O . GLY A 1 231 ? -31.111 1.009 18.938 1.00 48.84 231 GLY A O 1
ATOM 1837 N N . PHE A 1 232 ? -29.023 0.965 18.123 1.00 50.41 232 PHE A N 1
ATOM 1838 C CA . PHE A 1 232 ? -29.308 1.700 16.890 1.00 50.41 232 PHE A CA 1
ATOM 1839 C C . PHE A 1 232 ? -29.558 0.711 15.743 1.00 50.41 232 PHE A C 1
ATOM 1841 O O . PHE A 1 232 ? -28.765 0.601 14.812 1.00 50.41 232 PHE A O 1
ATOM 1848 N N . SER A 1 233 ? -30.641 -0.061 15.828 1.00 40.94 233 SER A N 1
ATOM 1849 C CA . SER A 1 233 ? -31.205 -0.722 14.650 1.00 40.94 233 SER A CA 1
ATOM 1850 C C . SER A 1 233 ? -32.288 0.182 14.071 1.00 40.94 233 SER A C 1
ATOM 1852 O O . SER A 1 233 ? -33.289 0.430 14.742 1.00 40.94 233 SER A O 1
ATOM 1854 N N . THR A 1 234 ? -32.091 0.673 12.849 1.00 42.94 234 THR A N 1
ATOM 1855 C CA . THR A 1 234 ? -33.224 0.883 11.933 1.00 42.94 234 THR A CA 1
ATOM 1856 C C . THR A 1 234 ? -33.744 -0.464 11.467 1.00 42.94 234 THR A C 1
ATOM 1858 O O . THR A 1 234 ? -32.874 -1.307 11.135 1.00 42.94 234 THR A O 1
#

Foldseek 3Di:
DVVVVVVVVVVVVVVVVVVLVVLVVVLLLLLVVLVVLLVLLVVLLVQLVVQLCCCVPQVDGPLCLLVQNGPDPCSGCVNCVVVNVVSVCVVVVVLVVLQCVLPPDPDRHPHDPLNNVLSVLLVVLVVVLSVVVVVVVDPQLLQSLQSQLQSLLCSLQVSLVSQVVPPPCPVSSVLSNVLSVVSNVLSVCLSPPDDSSNSSSCSSNVSSVCSNVSSVVCCVPPSVVSCVVSVPDD

Sequence (234 aa):
MILLMSDQKGIKKQIEILEKIESFEKDIEFNRFLLIVAFGGLIAIIAGWMEYISFRFIGTSLTFFQFGMAPSSALQPSEEPVLFLSIWIIVIMLVITIILFSYGSSGVISWNRTYRWIGILAITLYLLTSSIILILGSENSNFFPLIWGIALFIGFGSSGYLLANIEDYRIIFKILLFFATLALGLGLVNSIIIISTISMFLFLVIFGISLIIGSAVMYLFIGRKRIIQMGFST

Secondary structure (DSSP, 8-state):
-HHHHHHHHHHHHHHHHHHHHHHHHHHHHHHHHHHHHHHHHHHHHHHHHHHHHIIIIISS-HHHHHTT--SSGGGSTTT-HHHHHHHHHHHHHHHHHHHHHHH--SSS----HHHHHHHHHHHHHHHHHHHHHHHTT-S-GGGHHHHHHHHHHHHHHHHHHHHHTSTTTHHHHHHHHHHHHHHHHHHHHHHHHS-TTTHHHHHHHHHHHHHHHHHHHHIIIIIHHHHHHTT---

pLDDT: mean 77.12, std 12.88, range [40.94, 95.56]

Radius of gyration: 22.53 Å; Cα contacts (8 Å, |Δi|>4): 228; chains: 1; bounding box: 53×37×81 Å